Protein AF-A0AAE1ECG5-F1 (afdb_monomer)

Mean predicted aligned error: 12.92 Å

Sequence (218 aa):
MVIVIELKYSSYFNRCVSANERFLLSFSTHWLLSTLEDSEDPVVKTVEPTIKTGRKWKVVEAVDEVKDCLKIKEVIGQTQTDRSSIAKWSSKEEGKEKRDMVINEIRLNEDSRRVQKAVQQPQQGQWANWDNALQKSLTWNEIWQMAPLRISFLIRSLYGLLPSNPNLVRWGKKEDPTFPLCQGRKTTEHALNSCKIAFSQERYTWRHNGVLQEITAM

Organism: NCBI:txid231223

pLDDT: mean 75.12, std 16.17, range [28.47, 94.0]

Radius of gyration: 26.62 Å; Cα contacts (8 Å, |Δi|>4): 169; chains: 1; bounding box: 73×36×70 Å

Structure (mmCIF, N/CA/C/O backbone):
data_AF-A0AAE1ECG5-F1
#
_entry.id   AF-A0AAE1ECG5-F1
#
loop_
_atom_site.group_PDB
_atom_site.id
_atom_site.type_symbol
_atom_site.label_atom_id
_atom_site.label_alt_id
_atom_site.label_comp_id
_atom_site.label_asym_id
_atom_site.label_entity_id
_atom_site.label_seq_id
_atom_site.pdbx_PDB_ins_code
_atom_site.Cartn_x
_atom_site.Cartn_y
_atom_site.Cartn_z
_atom_site.occupancy
_atom_site.B_iso_or_equiv
_atom_site.auth_seq_id
_atom_site.auth_comp_id
_atom_site.auth_asym_id
_atom_site.auth_atom_id
_atom_site.pdbx_PDB_model_num
ATOM 1 N N . MET A 1 1 ? 16.334 -3.692 -7.200 1.00 36.62 1 MET A N 1
ATOM 2 C CA . MET A 1 1 ? 16.419 -2.567 -6.248 1.00 36.62 1 MET A CA 1
ATOM 3 C C . MET A 1 1 ? 15.222 -1.661 -6.500 1.00 36.62 1 MET A C 1
ATOM 5 O O . MET A 1 1 ? 15.222 -0.895 -7.456 1.00 36.62 1 MET A O 1
ATOM 9 N N . VAL A 1 2 ? 14.138 -1.854 -5.749 1.00 35.03 2 VAL A N 1
ATOM 10 C CA . VAL A 1 2 ? 12.937 -1.006 -5.831 1.00 35.03 2 VAL A CA 1
ATOM 11 C C . VAL A 1 2 ? 13.138 0.130 -4.847 1.00 35.03 2 VAL A C 1
ATOM 13 O O . VAL A 1 2 ? 13.472 -0.127 -3.697 1.00 35.03 2 VAL A O 1
ATOM 16 N N . ILE A 1 3 ? 13.005 1.371 -5.302 1.00 41.03 3 ILE A N 1
ATOM 17 C CA . ILE A 1 3 ? 13.094 2.547 -4.438 1.00 41.03 3 ILE A CA 1
ATOM 18 C C . ILE A 1 3 ? 11.676 2.881 -3.997 1.00 41.03 3 ILE A C 1
ATOM 20 O O . ILE A 1 3 ? 10.931 3.369 -4.837 1.00 41.03 3 ILE A O 1
ATOM 24 N N . VAL A 1 4 ? 11.314 2.636 -2.736 1.00 42.81 4 VAL A N 1
ATOM 25 C CA . VAL A 1 4 ? 10.044 3.064 -2.125 1.00 42.81 4 VAL A CA 1
ATOM 26 C C . VAL A 1 4 ? 10.103 4.558 -1.891 1.00 42.81 4 VAL A C 1
ATOM 28 O O . VAL A 1 4 ? 10.954 5.025 -1.140 1.00 42.81 4 VAL A O 1
ATOM 31 N N . ILE A 1 5 ? 9.198 5.318 -2.501 1.00 44.94 5 ILE A N 1
ATOM 32 C CA . ILE A 1 5 ? 9.025 6.717 -2.124 1.00 44.94 5 ILE A CA 1
ATOM 33 C C . ILE A 1 5 ? 8.132 6.738 -0.897 1.00 44.94 5 ILE A C 1
ATOM 35 O O . ILE A 1 5 ? 6.915 6.594 -1.006 1.00 44.94 5 ILE A O 1
ATOM 39 N N . GLU A 1 6 ? 8.745 6.926 0.264 1.00 38.16 6 GLU A N 1
ATOM 40 C CA . GLU A 1 6 ? 7.991 7.302 1.442 1.00 38.16 6 GLU A CA 1
ATOM 41 C C . GLU A 1 6 ? 7.832 8.820 1.413 1.00 38.16 6 GLU A C 1
ATOM 43 O O . GLU A 1 6 ? 8.786 9.601 1.472 1.00 38.16 6 GLU A O 1
ATOM 48 N N . LEU A 1 7 ? 6.595 9.254 1.253 1.00 37.84 7 LEU A N 1
ATOM 49 C CA . LEU A 1 7 ? 6.235 10.638 1.449 1.00 37.84 7 LEU A CA 1
ATOM 50 C C . LEU A 1 7 ? 6.351 10.908 2.956 1.00 37.84 7 LEU A C 1
ATOM 52 O O . LEU A 1 7 ? 5.409 10.642 3.697 1.00 37.84 7 LEU A O 1
ATOM 56 N N . LYS A 1 8 ? 7.507 11.410 3.422 1.00 33.38 8 LYS A N 1
ATOM 57 C CA . LYS A 1 8 ? 7.662 11.892 4.804 1.00 33.38 8 LYS A CA 1
ATOM 58 C C . LYS A 1 8 ? 6.789 13.127 4.970 1.00 33.38 8 LYS A C 1
ATOM 60 O O . LYS A 1 8 ? 7.219 14.255 4.735 1.00 33.38 8 LYS A O 1
ATOM 65 N N . TYR A 1 9 ? 5.542 12.896 5.347 1.00 38.53 9 TYR A N 1
ATOM 66 C CA . TYR A 1 9 ? 4.623 13.944 5.735 1.00 38.53 9 TYR A CA 1
ATOM 67 C C . TYR A 1 9 ? 4.490 13.931 7.239 1.00 38.53 9 TYR A C 1
ATOM 69 O O . TYR A 1 9 ? 4.303 12.888 7.863 1.00 38.53 9 TYR A O 1
ATOM 77 N N . SER A 1 10 ? 4.560 15.141 7.786 1.00 31.28 10 SER A N 1
ATOM 78 C CA . SER A 1 10 ? 4.025 15.502 9.089 1.00 31.28 10 SER A CA 1
ATOM 79 C C . SER A 1 10 ? 2.748 14.703 9.372 1.00 31.28 10 SER A C 1
ATOM 81 O O . SER A 1 10 ? 1.937 14.502 8.463 1.00 31.28 10 SER A O 1
ATOM 83 N N . SER A 1 11 ? 2.581 14.266 10.621 1.00 31.92 11 SER A N 1
ATOM 84 C CA . SER A 1 11 ? 1.507 13.433 11.202 1.00 31.92 11 SER A CA 1
ATOM 85 C C . SER A 1 11 ? 0.057 13.763 10.785 1.00 31.92 11 SER A C 1
ATOM 87 O O . SER A 1 11 ? -0.878 13.038 11.115 1.00 31.92 11 SER A O 1
ATOM 89 N N . TYR A 1 12 ? -0.140 14.823 10.010 1.00 32.06 12 TYR A N 1
ATOM 90 C CA . TYR A 1 12 ? -1.373 15.284 9.395 1.00 32.06 12 TYR A CA 1
ATOM 91 C C . TYR A 1 12 ? -1.761 14.590 8.075 1.00 32.06 12 TYR A C 1
ATOM 93 O O . TYR A 1 12 ? -2.940 14.621 7.743 1.00 32.06 12 TYR A O 1
ATOM 101 N N . PHE A 1 13 ? -0.868 13.944 7.308 1.00 32.81 13 PHE A N 1
ATOM 102 C CA . PHE A 1 13 ? -1.270 13.360 6.004 1.00 32.81 13 PHE A CA 1
ATOM 103 C C . PHE A 1 13 ? -1.754 11.900 6.064 1.00 32.81 13 PHE A C 1
ATOM 105 O O . PHE A 1 13 ? -2.615 11.525 5.267 1.00 32.81 13 PHE A O 1
ATOM 112 N N . ASN A 1 14 ? -1.367 11.124 7.089 1.00 31.55 14 ASN A N 1
ATOM 113 C CA . ASN A 1 14 ? -2.110 9.902 7.463 1.00 31.55 14 ASN A CA 1
ATOM 114 C C . ASN A 1 14 ? -3.584 10.216 7.799 1.00 31.55 14 ASN A C 1
ATOM 116 O O . ASN A 1 14 ? -4.452 9.351 7.710 1.00 31.55 14 ASN A O 1
ATOM 120 N N . ARG A 1 15 ? -3.884 11.488 8.101 1.00 34.47 15 ARG A N 1
ATOM 121 C CA . ARG A 1 15 ? -5.237 12.031 8.251 1.00 34.47 15 ARG A CA 1
ATOM 122 C C . ARG A 1 15 ? -5.938 12.343 6.920 1.00 34.47 15 ARG A C 1
ATOM 124 O O . ARG A 1 15 ? -7.161 12.370 6.908 1.00 34.47 15 ARG A O 1
ATOM 131 N N . CYS A 1 16 ? -5.210 12.565 5.821 1.00 28.47 16 CYS A N 1
ATOM 132 C CA . CYS A 1 16 ? -5.765 13.092 4.564 1.00 28.47 16 CYS A CA 1
ATOM 133 C C . CYS A 1 16 ? -5.846 12.080 3.409 1.00 28.47 16 CYS A C 1
ATOM 135 O O . CYS A 1 16 ? -6.781 12.178 2.621 1.00 28.47 16 CYS A O 1
ATOM 137 N N . VAL A 1 17 ? -4.972 11.066 3.311 1.00 32.41 17 VAL A N 1
ATOM 138 C CA . VAL A 1 17 ? -5.083 10.043 2.231 1.00 32.41 17 VAL A CA 1
ATOM 139 C C . VAL A 1 17 ? -6.318 9.144 2.401 1.00 32.41 17 VAL A C 1
ATOM 141 O O . VAL A 1 17 ? -6.765 8.506 1.452 1.00 32.41 17 VAL A O 1
ATOM 144 N N . SER A 1 18 ? -6.925 9.143 3.591 1.00 38.56 18 SER A N 1
ATOM 145 C CA . SER A 1 18 ? -8.184 8.448 3.887 1.00 38.56 18 SER A CA 1
ATOM 146 C C . SER A 1 18 ? -9.322 9.375 4.331 1.00 38.56 18 SER A C 1
ATOM 148 O O . SER A 1 18 ? -10.367 8.883 4.765 1.00 38.56 18 SER A O 1
ATOM 150 N N . ALA A 1 19 ? -9.185 10.697 4.161 1.00 35.66 19 ALA A N 1
ATOM 151 C CA . ALA A 1 19 ? -10.284 11.645 4.348 1.00 35.66 19 ALA A CA 1
ATOM 152 C C . ALA A 1 19 ? -11.276 11.563 3.173 1.00 35.66 19 ALA A C 1
ATOM 154 O O . ALA A 1 19 ? -11.565 12.537 2.488 1.00 35.66 19 ALA A O 1
ATOM 155 N N . ASN A 1 20 ? -11.838 10.377 2.942 1.00 41.75 20 ASN A N 1
ATOM 156 C CA . ASN A 1 20 ? -13.202 10.315 2.450 1.00 41.75 20 ASN A CA 1
ATOM 157 C C . ASN A 1 20 ? -14.058 11.029 3.504 1.00 41.75 20 ASN A C 1
ATOM 159 O O . ASN A 1 20 ? -13.951 10.690 4.683 1.00 41.75 20 ASN A O 1
ATOM 163 N N . GLU A 1 21 ? -14.950 11.942 3.113 1.00 39.56 21 GLU A N 1
ATOM 164 C CA . GLU A 1 21 ? -15.954 12.533 4.023 1.00 39.56 21 GLU A CA 1
ATOM 165 C C . GLU A 1 21 ? -16.656 11.457 4.872 1.00 39.56 21 GLU A C 1
ATOM 167 O O . GLU A 1 21 ? -16.967 11.664 6.040 1.00 39.56 21 GLU A O 1
ATOM 172 N N . ARG A 1 22 ? -16.797 10.243 4.322 1.00 48.16 22 ARG A N 1
ATOM 173 C CA . ARG A 1 22 ? -17.338 9.056 4.999 1.00 48.16 22 ARG A CA 1
ATOM 174 C C . ARG A 1 22 ? -16.563 8.614 6.246 1.00 48.16 22 ARG A C 1
ATOM 176 O O . ARG A 1 22 ? -17.197 8.082 7.147 1.00 48.16 22 ARG A O 1
ATOM 183 N N . PHE A 1 23 ? -15.241 8.797 6.307 1.00 49.50 23 PHE A N 1
ATOM 184 C CA . PHE A 1 23 ? -14.420 8.388 7.456 1.00 49.50 23 PHE A CA 1
ATOM 185 C C . PHE A 1 23 ? -14.446 9.424 8.583 1.00 49.50 23 PHE A C 1
ATOM 187 O O . PHE A 1 23 ? -14.519 9.063 9.754 1.00 49.50 23 PHE A O 1
ATOM 194 N N . LEU A 1 24 ? -14.452 10.716 8.242 1.00 51.28 24 LEU A N 1
ATOM 195 C CA . LEU A 1 24 ? -14.657 11.775 9.235 1.00 51.28 24 LEU A CA 1
ATOM 196 C C . LEU A 1 24 ? -16.065 11.688 9.835 1.00 51.28 24 LEU A C 1
ATOM 198 O O . LEU A 1 24 ? -16.218 11.806 11.049 1.00 51.28 24 LEU A O 1
ATOM 202 N N . LEU A 1 25 ? -17.068 11.381 9.005 1.00 54.66 25 LEU A N 1
ATOM 203 C CA . LEU A 1 25 ? -18.430 11.112 9.463 1.00 54.66 25 LEU A CA 1
ATOM 204 C C . LEU A 1 25 ? -18.505 9.839 10.317 1.00 54.66 25 LEU A C 1
ATOM 206 O O . LEU A 1 25 ? -19.090 9.896 11.391 1.00 54.66 25 LEU A O 1
ATOM 210 N N . SER A 1 26 ? -17.874 8.722 9.919 1.00 63.25 26 SER A N 1
ATOM 211 C CA . SER A 1 26 ? -17.898 7.491 10.730 1.00 63.25 26 SER A CA 1
ATOM 212 C C . SER A 1 26 ? -17.213 7.689 12.082 1.00 63.25 26 SER A C 1
ATOM 214 O O . SER A 1 26 ? -17.739 7.279 13.114 1.00 63.25 26 SER A O 1
ATOM 216 N N . PHE A 1 27 ? -16.067 8.371 12.096 1.00 67.62 27 PHE A N 1
ATOM 217 C CA . PHE A 1 27 ? -15.339 8.689 13.319 1.00 67.62 27 PHE A CA 1
ATOM 218 C C . PHE A 1 27 ? -16.150 9.602 14.242 1.00 67.62 27 PHE A C 1
ATOM 220 O O . PHE A 1 27 ? -16.279 9.318 15.431 1.00 67.62 27 PHE A O 1
ATOM 227 N N . SER A 1 28 ? -16.743 10.659 13.683 1.00 71.00 28 SER A N 1
ATOM 228 C CA . SER A 1 28 ? -17.621 11.562 14.423 1.00 71.00 28 SER A CA 1
ATOM 229 C C . SER A 1 28 ? -18.824 10.819 15.004 1.00 71.00 28 SER A C 1
ATOM 231 O O . SER A 1 28 ? -19.186 11.084 16.146 1.00 71.00 28 SER A O 1
ATOM 233 N N . THR A 1 29 ? -19.390 9.843 14.288 1.00 78.69 29 THR A N 1
ATOM 234 C CA . THR A 1 29 ? -20.514 9.048 14.799 1.00 78.69 29 THR A CA 1
ATOM 235 C C . THR A 1 29 ? -20.123 8.041 15.884 1.00 78.69 29 THR A C 1
ATOM 237 O O . THR A 1 29 ? -20.897 7.881 16.822 1.00 78.69 29 THR A O 1
ATOM 240 N N . HIS A 1 30 ? -18.940 7.408 15.824 1.00 81.00 30 HIS A N 1
ATOM 241 C CA . HIS A 1 30 ? -18.454 6.552 16.924 1.00 81.00 30 HIS A CA 1
ATOM 242 C C . HIS A 1 30 ? -18.176 7.372 18.178 1.00 81.00 30 HIS A C 1
ATOM 244 O O . HIS A 1 30 ? -18.586 6.995 19.271 1.00 81.00 30 HIS A O 1
ATOM 250 N N . TRP A 1 31 ? -17.512 8.520 18.004 1.00 82.56 31 TRP A N 1
ATOM 251 C CA . TRP A 1 31 ? -17.261 9.452 19.095 1.00 82.56 31 TRP A CA 1
ATOM 252 C C . TRP A 1 31 ? -18.573 9.932 19.716 1.00 82.56 31 TRP A C 1
ATOM 254 O O . TRP A 1 31 ? -18.710 9.933 20.936 1.00 82.56 31 TRP A O 1
ATOM 264 N N . LEU A 1 32 ? -19.551 10.306 18.887 1.00 82.88 32 LEU A N 1
ATOM 265 C CA . LEU A 1 32 ? -20.864 10.749 19.342 1.00 82.88 32 LEU A CA 1
ATOM 266 C C . LEU A 1 32 ? -21.595 9.645 20.115 1.00 82.88 32 LEU A C 1
ATOM 268 O O . LEU A 1 32 ? -22.052 9.921 21.217 1.00 82.88 32 LEU A O 1
ATOM 272 N N . LEU A 1 33 ? -21.646 8.410 19.597 1.00 84.12 33 LEU A N 1
ATOM 273 C CA . LEU A 1 33 ? -22.282 7.282 20.292 1.00 84.12 33 LEU A CA 1
ATOM 274 C C . LEU A 1 33 ? -21.649 7.035 21.651 1.00 84.12 33 LEU A C 1
ATOM 276 O O . LEU A 1 33 ? -22.334 7.047 22.666 1.00 84.12 33 LEU A O 1
ATOM 280 N N . SER A 1 34 ? -20.328 6.900 21.664 1.00 82.38 34 SER A N 1
ATOM 281 C CA . SER A 1 34 ? -19.582 6.637 22.885 1.00 82.38 34 SER A CA 1
ATOM 282 C C . SER A 1 34 ? -19.740 7.775 23.903 1.00 82.38 34 SER A C 1
ATOM 284 O O . SER A 1 34 ? -19.794 7.533 25.099 1.00 82.38 34 SER A O 1
ATOM 286 N N . THR A 1 35 ? -19.875 9.025 23.445 1.00 84.06 35 THR A N 1
ATOM 287 C CA . THR A 1 35 ? -20.144 10.179 24.321 1.00 84.06 35 THR A CA 1
ATOM 288 C C . THR A 1 35 ? -21.562 10.171 24.894 1.00 84.06 35 THR A C 1
ATOM 290 O O . THR A 1 35 ? -21.753 10.606 26.024 1.00 84.06 35 THR A O 1
ATOM 293 N N . LEU A 1 36 ? -22.550 9.722 24.119 1.00 83.81 36 LEU A N 1
ATOM 294 C CA . LEU A 1 36 ? -23.945 9.645 24.556 1.00 83.81 36 LEU A CA 1
ATOM 295 C C . LEU A 1 36 ? -24.149 8.517 25.575 1.00 83.81 36 LEU A C 1
ATOM 297 O O . LEU A 1 36 ? -24.855 8.725 26.555 1.00 83.81 36 LEU A O 1
ATOM 301 N N . GLU A 1 37 ? -23.491 7.371 25.381 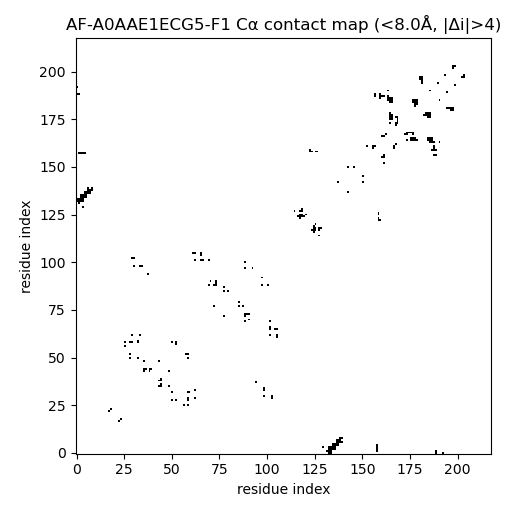1.00 78.56 37 GLU A N 1
ATOM 302 C CA . GLU A 1 37 ? -23.515 6.242 26.324 1.00 78.56 37 GLU A CA 1
ATOM 303 C C . GLU A 1 37 ? -22.908 6.599 27.689 1.00 78.56 37 GLU A C 1
ATOM 305 O O . GLU A 1 37 ? -23.446 6.215 28.726 1.00 78.56 37 GLU A O 1
ATOM 310 N N . ASP A 1 38 ? -21.821 7.374 27.694 1.00 77.75 38 ASP A N 1
ATOM 311 C CA . ASP A 1 38 ? -21.125 7.791 28.917 1.00 77.75 38 ASP A CA 1
ATOM 312 C C . ASP A 1 38 ? -21.675 9.103 29.516 1.00 77.75 38 ASP A C 1
ATOM 314 O O . ASP A 1 38 ? -21.093 9.650 30.454 1.00 77.75 38 ASP A O 1
ATOM 318 N N . SER A 1 39 ? -22.768 9.656 28.977 1.00 81.44 39 SER A N 1
ATOM 319 C CA . SER A 1 39 ? -23.346 10.906 29.481 1.00 81.44 39 SER A CA 1
ATOM 320 C C . SER A 1 39 ? -23.914 10.722 30.889 1.00 81.44 39 SER A C 1
ATOM 322 O O . SER A 1 39 ? -24.643 9.770 31.152 1.00 81.44 39 SER A O 1
ATOM 324 N N . GLU A 1 40 ? -23.627 11.649 31.804 1.00 81.50 40 GLU A N 1
ATOM 325 C CA . GLU A 1 40 ? -24.204 11.651 33.157 1.00 81.50 40 GLU A CA 1
ATOM 326 C C . GLU A 1 40 ? -25.655 12.161 33.190 1.00 81.50 40 GLU A C 1
ATOM 328 O O . GLU A 1 40 ? -26.358 11.940 34.177 1.00 81.50 40 GLU A O 1
ATOM 333 N N . ASP A 1 41 ? -26.124 12.805 32.115 1.00 83.06 41 ASP A N 1
ATOM 334 C CA . ASP A 1 41 ? -27.444 13.431 32.053 1.00 83.06 41 ASP A CA 1
ATOM 335 C C . ASP A 1 41 ? -28.570 12.370 32.030 1.00 83.06 41 ASP A C 1
ATOM 337 O O . ASP A 1 41 ? -28.643 11.556 31.098 1.00 83.06 41 ASP A O 1
ATOM 341 N N . PRO A 1 42 ? -29.484 12.368 33.021 1.00 80.88 42 PRO A N 1
ATOM 342 C CA . PRO A 1 42 ? -30.574 11.399 33.091 1.00 80.88 42 PRO A CA 1
ATOM 343 C C . PRO A 1 42 ? -31.545 11.495 31.905 1.00 80.88 42 PRO A C 1
ATOM 345 O O . PRO A 1 42 ? -32.135 10.482 31.520 1.00 80.88 42 PRO A O 1
ATOM 348 N N . VAL A 1 43 ? -31.700 12.670 31.286 1.00 82.88 43 VAL A N 1
ATOM 349 C CA . VAL A 1 43 ? -32.566 12.849 30.109 1.00 82.88 43 VAL A CA 1
ATOM 350 C C . VAL A 1 43 ? -31.972 12.125 28.906 1.00 82.88 43 VAL A C 1
ATOM 352 O O . VAL A 1 43 ? -32.683 11.411 28.202 1.00 82.88 43 VAL A O 1
ATOM 355 N N . VAL A 1 44 ? -30.659 12.242 28.701 1.00 80.31 44 VAL A N 1
ATOM 356 C CA . VAL A 1 44 ? -29.951 11.583 27.593 1.00 80.31 44 VAL A CA 1
ATOM 357 C C . VAL A 1 44 ? -30.005 10.062 27.739 1.00 80.31 44 VAL A C 1
ATOM 359 O O . VAL A 1 44 ? -30.290 9.374 26.759 1.00 80.31 44 VAL A O 1
ATOM 362 N N . LYS A 1 45 ? -29.834 9.546 28.964 1.00 77.00 45 LYS A N 1
ATOM 363 C CA . LYS A 1 45 ? -29.983 8.110 29.260 1.00 77.00 45 LYS A CA 1
ATOM 364 C C . LYS A 1 45 ? -31.398 7.593 29.013 1.00 77.00 45 LYS A C 1
ATOM 366 O O . LYS A 1 45 ? -31.560 6.458 28.596 1.00 77.00 45 LYS A O 1
ATOM 371 N N . THR A 1 46 ? -32.416 8.416 29.261 1.00 78.12 46 THR A N 1
ATOM 372 C CA . THR A 1 46 ? -33.822 8.016 29.086 1.00 78.12 46 THR A CA 1
ATOM 373 C C . THR A 1 46 ? -34.242 8.002 27.616 1.00 78.12 46 THR A C 1
ATOM 375 O O . THR A 1 46 ? -35.076 7.196 27.215 1.00 78.12 46 THR A O 1
ATOM 378 N N . VAL A 1 47 ? -33.700 8.916 26.809 1.00 79.69 47 VAL A N 1
ATOM 379 C CA . VAL A 1 47 ? -34.117 9.111 25.412 1.00 79.69 47 VAL A CA 1
ATOM 380 C C . VAL A 1 47 ? -33.432 8.135 24.447 1.00 79.69 47 VAL A C 1
ATOM 382 O O . VAL A 1 47 ? -33.964 7.928 23.359 1.00 79.69 47 VAL A O 1
ATOM 385 N N . GLU A 1 48 ? -32.279 7.561 24.818 1.00 74.00 48 GLU A N 1
ATOM 386 C CA . GLU A 1 48 ? -31.455 6.671 23.974 1.00 74.00 48 GLU A CA 1
ATOM 387 C C . GLU A 1 48 ? -31.420 7.116 22.496 1.00 74.00 48 GLU A C 1
ATOM 389 O O . GLU A 1 48 ? -31.944 6.449 21.595 1.00 74.00 48 GLU A O 1
ATOM 394 N N . PRO A 1 49 ? -30.852 8.303 22.214 1.00 70.56 49 PRO A N 1
ATOM 395 C CA . PRO A 1 49 ? -30.957 8.919 20.900 1.00 70.56 49 PRO A CA 1
ATOM 396 C C . PRO A 1 49 ? -30.359 8.031 19.803 1.00 70.56 49 PRO A C 1
ATOM 398 O O . PRO A 1 49 ? -29.160 7.751 19.765 1.00 70.56 49 PRO A O 1
ATOM 401 N N . THR A 1 50 ? -31.201 7.634 18.847 1.00 71.44 50 THR A N 1
ATOM 402 C CA . THR A 1 50 ? -30.767 6.827 17.706 1.00 71.44 50 THR A CA 1
ATOM 403 C C . THR A 1 50 ? -29.920 7.663 16.750 1.00 71.44 50 THR A C 1
ATOM 405 O O . THR A 1 50 ? -30.389 8.632 16.143 1.00 71.44 50 THR A O 1
ATOM 408 N N . ILE A 1 51 ? -28.665 7.264 16.560 1.00 77.81 51 ILE A N 1
ATOM 409 C CA . ILE A 1 51 ? -27.768 7.931 15.617 1.00 77.81 51 ILE A CA 1
ATOM 410 C C . ILE A 1 51 ? -28.143 7.520 14.198 1.00 77.81 51 ILE A C 1
ATOM 412 O O . ILE A 1 51 ? -28.162 6.340 13.849 1.00 77.81 51 ILE A O 1
ATOM 416 N N . LYS A 1 52 ? -28.411 8.512 13.346 1.00 74.38 52 LYS A N 1
ATOM 417 C CA . LYS A 1 52 ? -28.645 8.279 11.920 1.00 74.38 52 LYS A CA 1
ATOM 418 C C . LYS A 1 52 ? -27.322 7.955 11.240 1.00 74.38 52 LYS A C 1
ATOM 420 O O . LYS A 1 52 ? -26.507 8.841 10.992 1.00 74.38 52 LYS A O 1
ATOM 425 N N . THR A 1 53 ? -27.119 6.685 10.918 1.00 74.25 53 THR A N 1
ATOM 426 C CA . THR A 1 53 ? -25.944 6.219 10.182 1.00 74.25 53 THR A CA 1
ATOM 427 C C . THR A 1 53 ? -26.322 5.870 8.742 1.00 74.25 53 THR A C 1
ATOM 429 O O . THR A 1 53 ? -27.487 5.660 8.402 1.00 74.25 53 THR A O 1
ATOM 432 N N . GLY A 1 54 ? -25.337 5.869 7.843 1.00 73.00 54 GLY A N 1
ATOM 433 C CA . GLY A 1 54 ? -25.571 5.516 6.443 1.00 73.00 54 GLY A CA 1
ATOM 434 C C . GLY A 1 54 ? -25.915 4.032 6.257 1.00 73.00 54 GLY A C 1
ATOM 435 O O . GLY A 1 54 ? -25.606 3.194 7.094 1.00 73.00 54 GLY A O 1
ATOM 436 N N . ARG A 1 55 ? -26.458 3.669 5.088 1.00 72.94 55 ARG A N 1
ATOM 437 C CA . ARG A 1 55 ? -26.938 2.300 4.781 1.00 72.94 55 ARG A CA 1
ATOM 438 C C . ARG A 1 55 ? -25.886 1.183 4.940 1.00 72.94 55 ARG A C 1
ATOM 440 O O . ARG A 1 55 ? -26.247 0.025 5.088 1.00 72.94 55 ARG A O 1
ATOM 447 N N . LYS A 1 56 ? -24.593 1.509 4.842 1.00 69.25 56 LYS A N 1
ATOM 448 C CA . LYS A 1 56 ? -23.483 0.537 4.874 1.00 69.25 56 LYS A CA 1
ATOM 449 C C . LYS A 1 56 ? -22.740 0.480 6.206 1.00 69.25 56 LYS A C 1
ATOM 451 O O . LYS A 1 56 ? -21.883 -0.380 6.353 1.00 69.25 56 LYS A O 1
ATOM 456 N N . TRP A 1 57 ? -22.994 1.420 7.113 1.00 76.62 57 TRP A N 1
ATOM 457 C CA . TRP A 1 57 ? -22.225 1.545 8.345 1.00 76.62 57 TRP A CA 1
ATOM 458 C C . TRP A 1 57 ? -23.173 1.593 9.529 1.00 76.62 57 TRP A C 1
ATOM 460 O O . TRP A 1 57 ? -23.998 2.502 9.628 1.00 76.62 57 TRP A O 1
ATOM 470 N N . LYS A 1 58 ? -23.051 0.615 10.418 1.00 83.31 58 LYS A N 1
ATOM 471 C CA . LYS A 1 58 ? -23.843 0.523 11.636 1.00 83.31 58 LYS A CA 1
ATOM 472 C C . LYS A 1 58 ? -22.914 0.745 12.820 1.00 83.31 58 LYS A C 1
ATOM 474 O O . LYS A 1 58 ? -22.066 -0.082 13.122 1.00 83.31 58 LYS A O 1
ATOM 479 N N . VAL A 1 59 ? -23.048 1.920 13.428 1.00 82.56 59 VAL A N 1
ATOM 480 C CA . VAL A 1 59 ? -22.128 2.419 14.464 1.00 82.56 59 VAL A CA 1
ATOM 481 C C . VAL A 1 59 ? -22.277 1.627 15.758 1.00 82.56 59 VAL A C 1
ATOM 483 O O . VAL A 1 59 ? -21.267 1.325 16.375 1.00 82.56 59 VAL A O 1
ATOM 486 N N . VAL A 1 60 ? -23.510 1.271 16.131 1.00 84.00 60 VAL A N 1
ATOM 487 C CA . VAL A 1 60 ? -23.799 0.512 17.358 1.00 84.00 60 VAL A CA 1
ATOM 488 C C . VAL A 1 60 ? -23.132 -0.863 17.308 1.00 84.00 60 VAL A C 1
ATOM 490 O O . VAL A 1 60 ? -22.296 -1.157 18.150 1.00 84.00 60 VAL A O 1
ATOM 493 N N . GLU A 1 61 ? -23.389 -1.636 16.245 1.00 85.25 61 GLU A N 1
ATOM 494 C CA . GLU A 1 61 ? -22.779 -2.961 16.043 1.00 85.25 61 GLU A CA 1
ATOM 495 C C . GLU A 1 61 ? -21.241 -2.894 16.072 1.00 85.25 61 GLU A C 1
ATOM 497 O O . GLU A 1 61 ? -20.603 -3.670 16.773 1.00 85.25 61 GLU A O 1
ATOM 502 N N . ALA A 1 62 ? -20.637 -1.915 15.388 1.00 83.56 62 ALA A N 1
ATOM 503 C CA . ALA A 1 62 ? -19.181 -1.765 15.357 1.00 83.56 62 ALA A CA 1
ATOM 504 C C . ALA A 1 62 ? -18.572 -1.402 16.726 1.00 83.56 62 ALA A C 1
ATOM 506 O O . ALA A 1 62 ? -17.465 -1.836 17.045 1.00 83.56 62 ALA A O 1
ATOM 507 N N . VAL A 1 63 ? -19.263 -0.585 17.527 1.00 85.12 63 VAL A N 1
ATOM 508 C CA . VAL A 1 63 ? -18.807 -0.218 18.876 1.00 85.12 63 VAL A CA 1
ATOM 509 C C . VAL A 1 63 ? -18.936 -1.407 19.827 1.00 85.12 63 VAL A C 1
ATOM 511 O O . VAL A 1 63 ? -18.012 -1.654 20.601 1.00 85.12 63 VAL A O 1
ATOM 514 N N . ASP A 1 64 ? -20.028 -2.164 19.744 1.00 87.12 64 ASP A N 1
ATOM 515 C CA . ASP A 1 64 ? -20.251 -3.338 20.590 1.00 87.12 64 ASP A CA 1
ATOM 516 C C . ASP A 1 64 ? -19.273 -4.472 20.269 1.00 87.12 64 ASP A C 1
ATOM 518 O O . ASP A 1 64 ? -18.641 -5.002 21.184 1.00 87.12 64 ASP A O 1
ATOM 522 N N . GLU A 1 65 ? -19.035 -4.759 18.985 1.00 88.44 65 GLU A N 1
ATOM 523 C CA . GLU A 1 65 ? -18.002 -5.710 18.552 1.00 88.44 65 GLU A CA 1
ATOM 524 C C . GLU A 1 65 ? -16.626 -5.351 19.130 1.00 88.44 65 GLU A C 1
ATOM 526 O O . GLU A 1 65 ? -15.889 -6.220 19.606 1.00 88.44 65 GLU A O 1
ATOM 531 N N . VAL A 1 66 ? -16.271 -4.062 19.132 1.00 86.38 66 VAL A N 1
ATOM 532 C CA . VAL A 1 66 ? -14.989 -3.604 19.675 1.00 86.38 66 VAL A CA 1
ATOM 533 C C . VAL A 1 66 ? -14.951 -3.676 21.198 1.00 86.38 66 VAL A C 1
ATOM 535 O O . VAL A 1 66 ? -13.937 -4.111 21.746 1.00 86.38 66 VAL A O 1
ATOM 538 N N . LYS A 1 67 ? -16.032 -3.311 21.898 1.00 86.62 67 LYS A N 1
ATOM 539 C CA . LYS A 1 67 ? -16.133 -3.495 23.355 1.00 86.62 67 LYS A CA 1
ATOM 540 C C . LYS A 1 67 ? -15.940 -4.966 23.728 1.00 86.62 67 LYS A C 1
ATOM 542 O O . LYS A 1 67 ? -15.221 -5.256 24.682 1.00 86.62 67 LYS A O 1
ATOM 547 N N . ASP A 1 68 ? -16.530 -5.889 22.976 1.00 87.81 68 ASP A N 1
ATOM 548 C CA . ASP A 1 68 ? -16.378 -7.324 23.216 1.00 87.81 68 ASP A CA 1
ATOM 549 C C . ASP A 1 68 ? -14.963 -7.818 22.897 1.00 87.81 68 ASP A C 1
ATOM 551 O O . ASP A 1 68 ? -14.377 -8.547 23.699 1.00 87.81 68 ASP A O 1
ATOM 555 N N . CYS A 1 69 ? -14.348 -7.343 21.810 1.00 84.19 69 CYS A N 1
ATOM 556 C CA . CYS A 1 69 ? -12.934 -7.604 21.523 1.00 84.19 69 CYS A CA 1
ATOM 557 C C . CYS A 1 69 ? -12.017 -7.107 22.649 1.00 84.19 69 CYS A C 1
ATOM 559 O O . CYS A 1 69 ? -11.063 -7.794 23.011 1.00 84.19 69 CYS A O 1
ATOM 561 N N . LEU A 1 70 ? -12.297 -5.936 23.225 1.00 83.44 70 LEU A N 1
ATOM 562 C CA . LEU A 1 70 ? -11.524 -5.374 24.332 1.00 83.44 70 LEU A CA 1
ATOM 563 C C . LEU A 1 70 ? -11.669 -6.204 25.612 1.00 83.44 70 LEU A C 1
ATOM 565 O O . LEU A 1 70 ? -10.656 -6.530 26.229 1.00 83.44 70 LEU A O 1
ATOM 569 N N . LYS A 1 71 ? -12.885 -6.653 25.951 1.00 84.31 71 LYS A N 1
ATOM 570 C CA . LYS A 1 71 ? -13.103 -7.610 27.054 1.00 84.31 71 LYS A CA 1
ATOM 571 C C . LYS A 1 71 ? -12.330 -8.910 26.827 1.00 84.31 71 LYS A C 1
ATOM 573 O O . LYS A 1 71 ? -11.698 -9.423 27.744 1.00 84.31 71 LYS A O 1
ATOM 578 N N . ILE A 1 72 ? -12.342 -9.439 25.602 1.00 84.44 72 ILE A N 1
ATOM 579 C CA . ILE A 1 72 ? -11.586 -10.649 25.253 1.00 84.44 72 ILE A CA 1
ATOM 580 C C . ILE A 1 72 ? -10.080 -10.409 25.437 1.00 84.44 72 ILE A C 1
ATOM 582 O O . ILE A 1 72 ? -9.400 -11.241 26.035 1.00 84.44 72 ILE A O 1
ATOM 586 N N . LYS A 1 73 ? -9.554 -9.261 24.994 1.00 79.94 73 LYS A N 1
ATOM 587 C CA . LYS A 1 73 ? -8.145 -8.883 25.209 1.00 79.94 73 LYS A CA 1
ATOM 588 C C . LYS A 1 73 ? -7.790 -8.745 26.691 1.00 79.94 73 LYS A C 1
ATOM 590 O O . LYS A 1 73 ? -6.667 -9.068 27.068 1.00 79.94 73 LYS A O 1
ATOM 595 N N . GLU A 1 74 ? -8.726 -8.291 27.519 1.00 80.50 74 GLU A N 1
ATOM 596 C CA . GLU A 1 74 ? -8.563 -8.232 28.973 1.00 80.50 74 GLU A CA 1
ATOM 597 C C . GLU A 1 74 ? -8.394 -9.624 29.582 1.00 80.50 74 GLU A C 1
ATOM 599 O O . GLU A 1 74 ? -7.469 -9.854 30.357 1.00 80.50 74 GLU A O 1
ATOM 604 N N . VAL A 1 75 ? -9.259 -10.561 29.182 1.00 82.62 75 VAL A N 1
ATOM 605 C CA . VAL A 1 75 ? -9.266 -11.947 29.673 1.00 82.62 75 VAL A CA 1
ATOM 606 C C . VAL A 1 75 ? -8.020 -12.706 29.224 1.00 82.62 75 VAL A C 1
ATOM 608 O O . VAL A 1 75 ? -7.421 -13.431 30.015 1.00 82.62 75 VAL A O 1
ATOM 611 N N . ILE A 1 76 ? -7.625 -12.544 27.959 1.00 77.50 76 ILE A N 1
ATOM 612 C CA . ILE A 1 76 ? -6.440 -13.201 27.390 1.00 77.50 76 ILE A CA 1
ATOM 613 C C . ILE A 1 76 ? -5.150 -12.649 28.021 1.00 77.50 76 ILE A C 1
ATOM 615 O O . ILE A 1 76 ? -4.148 -13.361 28.100 1.00 77.50 76 ILE A O 1
ATOM 619 N N . GLY A 1 77 ? -5.177 -11.402 28.501 1.00 65.38 77 GLY A N 1
ATOM 620 C CA . GLY 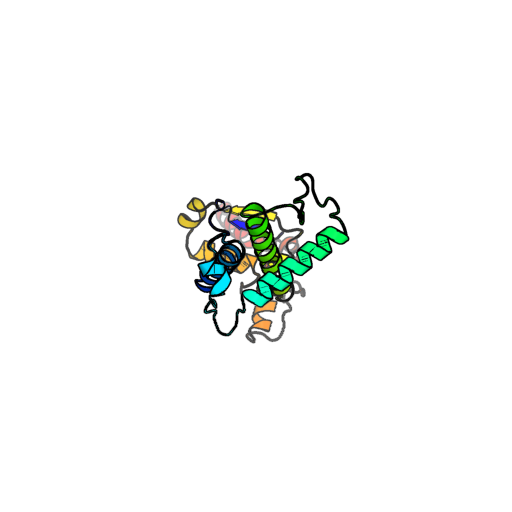A 1 77 ? -3.991 -10.670 28.918 1.00 65.38 77 GLY A CA 1
ATOM 621 C C . GLY A 1 77 ? -3.171 -10.207 27.709 1.00 65.38 77 GLY A C 1
ATOM 622 O O . GLY A 1 77 ? -3.047 -10.893 26.694 1.00 65.38 77 GLY A O 1
ATOM 623 N N . GLN A 1 78 ? -2.597 -9.007 27.785 1.00 61.00 78 GLN A N 1
ATOM 624 C CA . GLN A 1 78 ? -1.769 -8.488 26.696 1.00 61.00 78 GLN A CA 1
ATOM 625 C C . GLN A 1 78 ? -0.340 -9.030 26.794 1.00 61.00 78 GLN A C 1
ATOM 627 O O . GLN A 1 78 ? 0.339 -8.860 27.804 1.00 61.00 78 GLN A O 1
ATOM 632 N N . THR A 1 79 ? 0.134 -9.642 25.708 1.00 53.16 79 THR A N 1
ATOM 633 C CA . THR A 1 79 ? 1.559 -9.943 25.525 1.00 53.16 79 THR A CA 1
ATOM 634 C C . THR A 1 79 ? 2.263 -8.669 25.060 1.00 53.16 79 THR A C 1
ATOM 636 O O . THR A 1 79 ? 1.751 -7.968 24.190 1.00 53.16 79 THR A O 1
ATOM 639 N N . GLN A 1 80 ? 3.417 -8.340 25.641 1.00 52.41 80 GLN A N 1
ATOM 640 C CA . GLN A 1 80 ? 4.196 -7.168 25.245 1.00 52.41 80 GLN A CA 1
ATOM 641 C C . GLN A 1 80 ? 4.665 -7.318 23.790 1.00 52.41 80 GLN A C 1
ATOM 643 O O . GLN A 1 80 ? 5.483 -8.183 23.489 1.00 52.41 80 GLN A O 1
ATOM 648 N N . THR A 1 81 ? 4.146 -6.484 22.890 1.00 55.81 81 THR A N 1
ATOM 649 C CA . THR A 1 81 ? 4.500 -6.526 21.463 1.00 55.81 81 THR A CA 1
ATOM 650 C C . THR A 1 81 ? 5.655 -5.593 21.101 1.00 55.81 81 THR A C 1
ATOM 652 O O . THR A 1 81 ? 6.241 -5.773 20.041 1.00 55.81 81 THR A O 1
ATOM 655 N N . ASP A 1 82 ? 5.999 -4.613 21.951 1.00 43.12 82 ASP A N 1
ATOM 656 C CA . ASP A 1 82 ? 7.092 -3.668 21.679 1.00 43.12 82 ASP A CA 1
ATOM 657 C C . ASP A 1 82 ? 7.669 -2.996 22.953 1.00 43.12 82 ASP A C 1
ATOM 659 O O . ASP A 1 82 ? 7.199 -3.230 24.073 1.00 43.12 82 ASP A O 1
ATOM 663 N N . ARG A 1 83 ? 8.705 -2.152 22.803 1.00 53.66 83 ARG A N 1
ATOM 664 C CA . ARG A 1 83 ? 9.307 -1.354 23.906 1.00 53.66 83 ARG A CA 1
ATOM 665 C C . ARG A 1 83 ? 8.420 -0.213 24.427 1.00 53.66 83 ARG A C 1
ATOM 667 O O . ARG A 1 83 ? 8.745 0.384 25.453 1.00 53.66 83 ARG A O 1
ATOM 674 N N . SER A 1 84 ? 7.333 0.110 23.739 1.00 44.97 84 SER A N 1
ATOM 675 C CA . SER A 1 84 ? 6.308 1.045 24.200 1.00 44.97 84 SER A CA 1
ATOM 676 C C . SER A 1 84 ? 5.403 0.375 25.233 1.00 44.97 84 SER A C 1
ATOM 678 O O . SER A 1 84 ? 5.072 -0.805 25.134 1.00 44.97 84 SER A O 1
ATOM 680 N N . SER A 1 85 ? 5.025 1.144 26.250 1.00 46.19 85 SER A N 1
ATOM 681 C CA . SER A 1 85 ? 4.167 0.706 27.347 1.00 46.19 85 SER A CA 1
ATOM 682 C C . SER A 1 85 ? 2.902 0.010 26.842 1.00 46.19 85 SER A C 1
ATOM 684 O O . SER A 1 85 ? 2.235 0.508 25.937 1.00 46.19 85 SER A O 1
ATOM 686 N N . ILE A 1 86 ? 2.580 -1.116 27.483 1.00 48.47 86 ILE A N 1
ATOM 687 C CA . ILE A 1 86 ? 1.311 -1.847 27.395 1.00 48.47 86 ILE A CA 1
ATOM 688 C C . ILE A 1 86 ? 0.159 -0.832 27.362 1.00 48.47 86 ILE A C 1
ATOM 690 O O . ILE A 1 86 ? -0.082 -0.139 28.351 1.00 48.47 86 ILE A O 1
ATOM 694 N N . ALA A 1 87 ? -0.534 -0.720 26.225 1.00 51.91 87 ALA A N 1
ATOM 695 C CA . ALA A 1 87 ? -1.792 0.014 26.141 1.00 51.91 87 ALA A CA 1
ATOM 696 C C . ALA A 1 87 ? -2.860 -0.837 26.830 1.00 51.91 87 ALA A C 1
ATOM 698 O O . ALA A 1 87 ? -3.578 -1.610 26.195 1.00 51.91 87 ALA A O 1
ATOM 699 N N . LYS A 1 88 ? -2.870 -0.754 28.159 1.00 61.62 88 LYS A N 1
ATOM 700 C CA . LYS A 1 88 ? -3.713 -1.557 29.028 1.00 61.62 88 LYS A CA 1
ATOM 701 C C . LYS A 1 88 ? -5.153 -1.106 28.840 1.00 61.62 88 LYS A C 1
ATOM 703 O O . LYS A 1 88 ? -5.500 -0.013 29.249 1.00 61.62 88 LYS A O 1
ATOM 708 N N . TRP A 1 89 ? -5.961 -1.954 28.216 1.00 59.44 89 TRP A N 1
ATOM 709 C CA . TRP A 1 89 ? -7.397 -1.882 28.417 1.00 59.44 89 TRP A CA 1
ATOM 710 C C . TRP A 1 89 ? -7.698 -2.421 29.816 1.00 59.44 89 TRP A C 1
ATOM 712 O O . TRP A 1 89 ? -7.282 -3.535 30.152 1.00 59.44 89 TRP A O 1
ATOM 722 N N . SER A 1 90 ? -8.395 -1.632 30.624 1.00 62.25 90 SER A N 1
ATOM 723 C CA . SER A 1 90 ? -8.916 -2.026 31.926 1.00 62.25 90 SER A CA 1
ATOM 724 C C . SER A 1 90 ? -10.414 -1.775 31.951 1.00 62.25 90 SER A C 1
ATOM 726 O O . SER A 1 90 ? -10.872 -0.655 31.715 1.00 62.25 90 SER A O 1
ATOM 728 N N . SER A 1 91 ? -11.196 -2.769 32.372 1.00 64.31 91 SER A N 1
ATOM 729 C CA . SER A 1 91 ? -12.622 -2.568 32.647 1.00 64.31 91 SER A CA 1
ATOM 730 C C . SER A 1 91 ? -12.888 -1.508 33.727 1.00 64.31 91 SER A C 1
ATOM 732 O O . SER A 1 91 ? -14.035 -1.110 33.917 1.00 64.31 91 SER A O 1
ATOM 734 N N . LYS A 1 92 ? -11.847 -1.105 34.472 1.00 66.31 92 LYS A N 1
ATOM 735 C CA . LYS A 1 92 ? -11.894 -0.104 35.546 1.00 66.31 92 LYS A CA 1
ATOM 736 C C . LYS A 1 92 ? -11.701 1.331 35.060 1.00 66.31 92 LYS A C 1
ATOM 738 O O . LYS A 1 92 ? -11.903 2.246 35.849 1.00 66.31 92 LYS A O 1
ATOM 743 N N . GLU A 1 93 ? -11.245 1.536 33.826 1.00 68.88 93 GLU A N 1
ATOM 744 C CA . GLU A 1 93 ? -11.122 2.881 33.264 1.00 68.88 93 GLU A CA 1
ATOM 745 C C . GLU A 1 93 ? -12.518 3.411 32.911 1.00 68.88 93 GLU A C 1
ATOM 747 O O . GLU A 1 93 ? -13.311 2.737 32.249 1.00 68.88 93 GLU A O 1
ATOM 752 N N . GLU A 1 94 ? -12.827 4.624 33.368 1.00 69.81 94 GLU A N 1
ATOM 753 C CA . GLU A 1 94 ? -14.139 5.253 33.207 1.00 69.81 94 GLU A CA 1
ATOM 754 C C . GLU A 1 94 ? -14.053 6.562 32.417 1.00 69.81 94 GLU A C 1
ATOM 756 O O . GLU A 1 94 ? -13.017 7.227 32.329 1.00 69.81 94 GLU A O 1
ATOM 761 N N . GLY A 1 95 ? -15.177 6.933 31.804 1.00 80.06 95 GLY A N 1
ATOM 762 C CA . GLY A 1 95 ? -15.317 8.190 31.085 1.00 80.06 95 GLY A CA 1
ATOM 763 C C . GLY A 1 95 ? -14.401 8.288 29.863 1.00 80.06 95 GLY A C 1
ATOM 764 O O . GLY A 1 95 ? -14.388 7.427 28.988 1.00 80.06 95 GLY A O 1
ATOM 765 N N . LYS A 1 96 ? -13.662 9.396 29.749 1.00 80.19 96 LYS A N 1
ATOM 766 C CA . LYS A 1 96 ? -12.932 9.758 28.521 1.00 80.19 96 LYS A CA 1
ATOM 767 C C . LYS A 1 96 ? -11.875 8.726 28.106 1.00 80.19 96 LYS A C 1
ATOM 769 O O . LYS A 1 96 ? -11.758 8.457 26.916 1.00 80.19 96 LYS A O 1
ATOM 774 N N . GLU A 1 97 ? -11.143 8.147 29.054 1.00 79.81 97 GLU A N 1
ATOM 775 C CA . GLU A 1 97 ? -10.058 7.202 28.749 1.00 79.81 97 GLU A CA 1
ATOM 776 C C . GLU A 1 97 ? -10.593 5.917 28.108 1.00 79.81 97 GLU A C 1
ATOM 778 O O . GLU A 1 97 ? -10.076 5.467 27.084 1.00 79.81 97 GLU A O 1
ATOM 783 N N . LYS A 1 98 ? -11.712 5.398 28.626 1.00 81.19 98 LYS A N 1
ATOM 784 C CA . LYS A 1 98 ? -12.422 4.253 28.046 1.00 81.19 98 LYS A CA 1
ATOM 785 C C . LYS A 1 98 ? -12.858 4.520 26.607 1.00 81.19 98 LYS A C 1
ATOM 787 O O . LYS A 1 98 ? -12.648 3.681 25.729 1.00 81.19 98 LYS A O 1
ATOM 792 N N . ARG A 1 99 ? -13.419 5.705 26.347 1.00 82.25 99 ARG A N 1
ATOM 793 C CA . ARG A 1 99 ? -13.825 6.125 24.996 1.00 82.25 99 ARG A CA 1
ATOM 794 C C . ARG A 1 99 ? -12.639 6.214 24.055 1.00 82.25 99 ARG A C 1
ATOM 796 O O . ARG A 1 99 ? -12.699 5.674 22.954 1.00 82.25 99 ARG A O 1
ATOM 803 N N . ASP A 1 100 ? -11.562 6.863 24.490 1.00 82.50 100 ASP A N 1
ATOM 804 C CA . ASP A 1 100 ? -10.350 7.019 23.690 1.00 82.50 100 ASP A CA 1
ATOM 805 C C . ASP A 1 100 ? -9.772 5.647 23.303 1.00 82.50 100 ASP A C 1
ATOM 807 O O . ASP A 1 100 ? -9.391 5.458 22.146 1.00 82.50 100 ASP A O 1
ATOM 811 N N . MET A 1 101 ? -9.797 4.661 24.206 1.00 81.56 101 MET A N 1
ATOM 812 C CA . MET A 1 101 ? -9.390 3.285 23.899 1.00 81.56 101 MET A CA 1
ATOM 813 C C . MET A 1 101 ? -10.314 2.583 22.905 1.00 81.56 101 MET A C 1
ATOM 815 O O . MET A 1 101 ? -9.818 2.039 21.920 1.00 81.56 101 MET A O 1
ATOM 819 N N . VAL A 1 102 ? -11.635 2.613 23.118 1.00 83.56 102 VAL A N 1
ATOM 820 C CA . VAL A 1 102 ? -12.619 2.018 22.189 1.00 83.56 102 VAL A CA 1
ATOM 821 C C . VAL A 1 102 ? -12.437 2.601 20.790 1.00 83.56 102 VAL A C 1
ATOM 823 O O . VAL A 1 102 ? -12.380 1.889 19.790 1.00 83.56 102 VAL A O 1
ATOM 826 N N . ILE A 1 103 ? -12.267 3.913 20.715 1.00 82.19 103 ILE A N 1
ATOM 827 C CA . ILE A 1 103 ? -12.112 4.641 19.464 1.00 82.19 103 ILE A CA 1
ATOM 828 C C . ILE A 1 103 ? -10.763 4.344 18.805 1.00 82.19 103 ILE A C 1
ATOM 830 O O . ILE A 1 103 ? -10.690 4.230 17.577 1.00 82.19 103 ILE A O 1
ATOM 834 N N . ASN A 1 104 ? -9.695 4.208 19.590 1.00 81.88 104 ASN A N 1
ATOM 835 C CA . ASN A 1 104 ? -8.391 3.807 19.080 1.00 81.88 104 ASN A 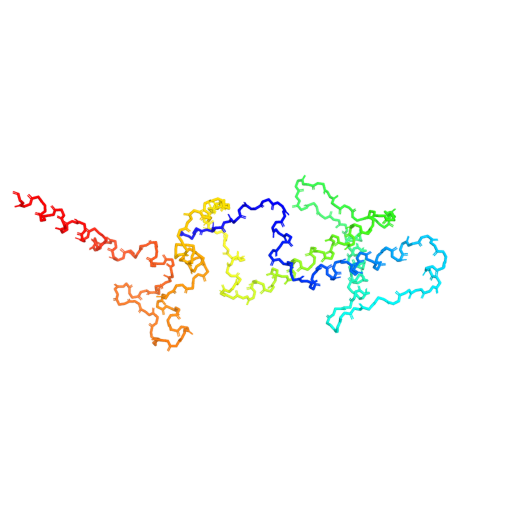CA 1
ATOM 836 C C . ASN A 1 104 ? -8.414 2.367 18.551 1.00 81.88 104 ASN A C 1
ATOM 838 O O . ASN A 1 104 ? -7.884 2.102 17.477 1.00 81.88 104 ASN A O 1
ATOM 842 N N . GLU A 1 105 ? -9.092 1.456 19.240 1.00 82.94 105 GLU A N 1
ATOM 843 C CA . GLU A 1 105 ? -9.244 0.070 18.803 1.00 82.94 105 GLU A CA 1
ATOM 844 C C . GLU A 1 105 ? -10.060 -0.033 17.505 1.00 82.94 105 GLU A C 1
ATOM 846 O O . GLU A 1 105 ? -9.646 -0.726 16.578 1.00 82.94 105 GLU A O 1
ATOM 851 N N . ILE A 1 106 ? -11.147 0.740 17.364 1.00 82.69 106 ILE A N 1
ATOM 852 C CA . ILE A 1 106 ? -11.887 0.853 16.093 1.00 82.69 106 ILE A CA 1
ATOM 853 C C . ILE A 1 106 ? -10.951 1.298 14.959 1.00 82.69 106 ILE A C 1
ATOM 855 O O . ILE A 1 106 ? -11.017 0.755 13.854 1.00 82.69 106 ILE A O 1
ATOM 859 N N . ARG A 1 107 ? -10.066 2.274 15.213 1.00 81.94 107 ARG A N 1
ATOM 860 C CA . ARG A 1 107 ? -9.085 2.729 14.212 1.00 81.94 107 ARG A CA 1
ATOM 861 C C . ARG A 1 107 ? -8.124 1.612 13.826 1.00 81.94 107 ARG A C 1
ATOM 863 O O . ARG A 1 107 ? -7.930 1.389 12.635 1.00 81.94 107 ARG A O 1
ATOM 870 N N . LEU A 1 108 ? -7.564 0.909 14.808 1.00 80.94 108 LEU A N 1
ATOM 871 C CA . LEU A 1 108 ? -6.628 -0.190 14.570 1.00 80.94 108 LEU A CA 1
ATOM 872 C C . LEU A 1 108 ? -7.280 -1.337 13.789 1.00 80.94 108 LEU A C 1
ATOM 874 O O . LEU A 1 108 ? -6.667 -1.875 12.864 1.00 80.94 108 LEU A O 1
ATOM 878 N N . ASN A 1 109 ? -8.526 -1.687 14.111 1.00 82.19 109 ASN A N 1
ATOM 879 C CA . ASN A 1 109 ? -9.267 -2.731 13.405 1.00 82.19 109 ASN A CA 1
ATOM 880 C C . ASN A 1 109 ? -9.557 -2.327 11.948 1.00 82.19 109 ASN A C 1
ATOM 882 O O . ASN A 1 109 ? -9.343 -3.102 11.015 1.00 82.19 109 ASN A O 1
ATOM 886 N N . GLU A 1 110 ? -9.964 -1.075 11.723 1.00 81.50 110 GLU A N 1
ATOM 887 C CA . GLU A 1 110 ? -10.171 -0.537 10.376 1.00 81.50 110 GLU A CA 1
ATOM 888 C C . GLU A 1 110 ? -8.875 -0.472 9.559 1.00 81.50 110 GLU A C 1
ATOM 890 O O . GLU A 1 110 ? -8.873 -0.834 8.378 1.00 81.50 110 GLU A O 1
ATOM 895 N N . ASP A 1 111 ? -7.766 -0.052 10.166 1.00 78.19 111 ASP A N 1
ATOM 896 C CA . ASP A 1 111 ? -6.457 -0.051 9.514 1.00 78.19 111 ASP A CA 1
ATOM 897 C C . ASP A 1 111 ? -5.998 -1.473 9.179 1.00 78.19 111 ASP A C 1
ATOM 899 O O . ASP A 1 111 ? -5.574 -1.731 8.0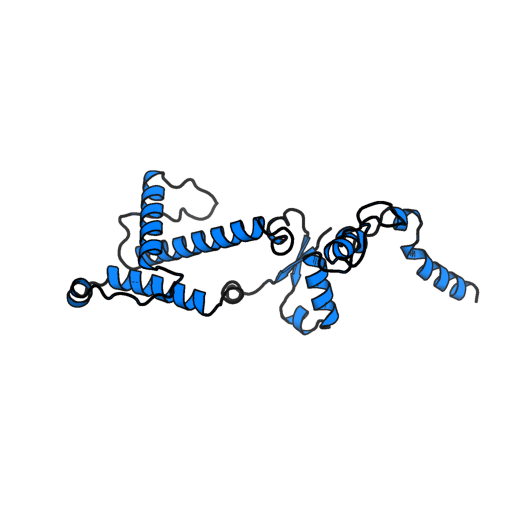50 1.00 78.19 111 ASP A O 1
ATOM 903 N N . SER A 1 112 ? -6.210 -2.429 10.082 1.00 80.19 112 SER A N 1
ATOM 904 C CA . SER A 1 112 ? -5.948 -3.850 9.827 1.00 80.19 112 SER A CA 1
ATOM 905 C C . SER A 1 112 ? -6.778 -4.367 8.651 1.00 80.19 112 SER A C 1
ATOM 907 O O . SER A 1 112 ? -6.244 -5.009 7.746 1.00 80.19 112 SER A O 1
ATOM 909 N N . ARG A 1 113 ? -8.066 -4.014 8.580 1.00 83.38 113 ARG A N 1
ATOM 910 C CA . ARG A 1 113 ? -8.951 -4.375 7.463 1.00 83.38 113 ARG A CA 1
ATOM 911 C C . ARG A 1 113 ? -8.477 -3.784 6.132 1.00 83.38 113 ARG A C 1
ATOM 913 O O . ARG A 1 113 ? -8.572 -4.435 5.087 1.00 83.38 113 ARG A O 1
ATOM 920 N N . ARG A 1 114 ? -7.949 -2.555 6.140 1.00 81.38 114 ARG A N 1
ATOM 921 C CA . ARG A 1 114 ? -7.364 -1.915 4.946 1.00 81.38 114 ARG A CA 1
ATOM 922 C C . ARG A 1 114 ? -6.103 -2.637 4.495 1.00 81.38 114 ARG A C 1
ATOM 924 O O . ARG A 1 114 ? -5.973 -2.895 3.300 1.00 81.38 114 ARG A O 1
ATOM 931 N N . VAL A 1 115 ? -5.222 -2.991 5.428 1.00 82.00 115 VAL A N 1
ATOM 932 C CA . VAL A 1 115 ? -3.997 -3.750 5.141 1.00 82.00 115 VAL A CA 1
A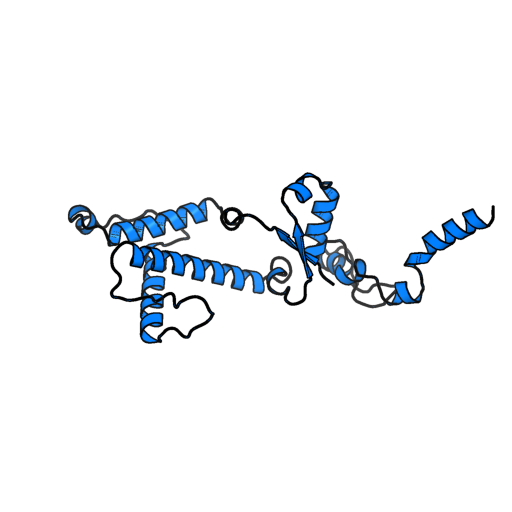TOM 933 C C . VAL A 1 115 ? -4.344 -5.132 4.590 1.00 82.00 115 VAL A C 1
ATOM 935 O O . VAL A 1 115 ? -3.853 -5.494 3.526 1.00 82.00 115 VAL A O 1
ATOM 938 N N . GLN A 1 116 ? -5.264 -5.865 5.222 1.00 85.56 116 GLN A N 1
ATOM 939 C CA . GLN A 1 116 ? -5.744 -7.163 4.727 1.00 85.56 116 GLN A CA 1
ATOM 940 C C . GLN A 1 116 ? -6.273 -7.064 3.293 1.00 85.56 116 GLN A C 1
ATOM 942 O O . GLN A 1 116 ? -5.935 -7.882 2.437 1.00 85.56 116 GLN A O 1
ATOM 947 N N . LYS A 1 117 ? -7.069 -6.029 3.004 1.00 86.38 117 LYS A N 1
ATOM 948 C CA . LYS A 1 117 ? -7.564 -5.778 1.649 1.00 86.38 117 LYS A CA 1
ATOM 949 C C . LYS A 1 117 ? -6.437 -5.427 0.675 1.00 86.38 117 LYS A C 1
ATOM 951 O O . LYS A 1 117 ? -6.492 -5.857 -0.473 1.00 86.38 117 LYS A O 1
ATOM 956 N N . ALA A 1 118 ? -5.438 -4.661 1.107 1.00 83.69 118 ALA A N 1
ATOM 957 C CA . ALA A 1 118 ? -4.282 -4.327 0.283 1.00 83.69 118 ALA A CA 1
ATOM 958 C C . ALA A 1 118 ? -3.469 -5.583 -0.065 1.00 83.69 118 ALA A C 1
ATOM 960 O O . ALA A 1 118 ? -3.174 -5.795 -1.235 1.00 83.69 118 ALA A O 1
ATOM 961 N N . VAL A 1 119 ? -3.211 -6.475 0.893 1.00 85.56 119 VAL A N 1
ATOM 962 C CA . VAL A 1 119 ? -2.501 -7.747 0.647 1.00 85.56 119 VAL A CA 1
ATOM 963 C C . VAL A 1 119 ? -3.203 -8.596 -0.424 1.00 85.56 119 VAL A C 1
ATOM 965 O O . VAL A 1 119 ? -2.546 -9.230 -1.247 1.00 85.56 119 VAL A O 1
ATOM 968 N N . GLN A 1 120 ? -4.537 -8.554 -0.487 1.00 87.38 120 GLN A N 1
ATOM 969 C CA . GLN A 1 120 ? -5.326 -9.257 -1.509 1.00 87.38 120 GLN A CA 1
ATOM 970 C C . GLN A 1 120 ? -5.271 -8.603 -2.906 1.00 87.38 120 GLN A C 1
ATOM 972 O O . GLN A 1 120 ? -5.756 -9.187 -3.876 1.00 87.38 120 GLN A O 1
ATOM 977 N N . GLN A 1 121 ? -4.716 -7.395 -3.040 1.00 85.75 121 GLN A N 1
ATOM 978 C CA . GLN A 1 121 ? -4.641 -6.649 -4.297 1.00 85.75 121 GLN A CA 1
ATOM 979 C C . GLN A 1 121 ? -3.228 -6.723 -4.900 1.00 85.75 121 GLN A C 1
ATOM 981 O O . GLN A 1 121 ? -2.375 -5.896 -4.577 1.00 85.75 121 GLN A O 1
ATOM 986 N N . PRO A 1 122 ? -2.967 -7.625 -5.864 1.00 79.00 122 PRO A N 1
ATOM 987 C CA . PRO A 1 122 ? -1.609 -7.912 -6.338 1.00 79.00 122 PRO A CA 1
ATOM 988 C C . PRO A 1 122 ? -0.927 -6.758 -7.092 1.00 79.00 122 PRO A C 1
ATOM 990 O O . PRO A 1 122 ? 0.285 -6.801 -7.296 1.00 79.00 122 PRO A O 1
ATOM 993 N N . GLN A 1 123 ? -1.679 -5.747 -7.547 1.00 78.50 123 GLN A N 1
ATOM 994 C CA . GLN A 1 123 ? -1.124 -4.568 -8.223 1.00 78.50 123 GLN A CA 1
ATOM 995 C C . GLN A 1 123 ? -1.239 -3.299 -7.369 1.00 78.50 123 GLN A C 1
ATOM 997 O O . GLN A 1 123 ? -0.245 -2.613 -7.157 1.00 78.50 123 GLN A O 1
ATOM 1002 N N . GLN A 1 124 ? -2.438 -2.975 -6.874 1.00 79.25 124 GLN A N 1
ATOM 1003 C CA . GLN A 1 124 ? -2.665 -1.757 -6.084 1.00 79.25 124 GLN A CA 1
ATOM 1004 C C . GLN A 1 124 ? -2.092 -1.866 -4.665 1.00 79.25 124 GLN A C 1
ATOM 1006 O O . GLN A 1 124 ? -1.666 -0.865 -4.097 1.00 79.25 124 GLN A O 1
ATOM 1011 N N . GLY A 1 125 ? -2.050 -3.076 -4.111 1.00 83.94 125 GLY A N 1
ATOM 1012 C CA . GLY A 1 125 ? -1.539 -3.359 -2.777 1.00 83.94 125 GLY A CA 1
ATOM 1013 C C . GLY A 1 125 ? -0.103 -3.864 -2.745 1.00 83.94 125 GLY A C 1
ATOM 1014 O O . GLY A 1 125 ? 0.318 -4.420 -1.740 1.00 83.94 125 GLY A O 1
ATOM 1015 N N . GLN A 1 126 ? 0.673 -3.662 -3.817 1.00 78.00 126 GLN A N 1
ATOM 1016 C CA . GLN A 1 126 ? 2.086 -4.069 -3.854 1.00 78.00 126 GLN A CA 1
ATOM 1017 C C . GLN A 1 126 ? 2.919 -3.468 -2.722 1.00 78.00 126 GLN A C 1
ATOM 1019 O O . GLN A 1 126 ? 3.874 -4.102 -2.284 1.00 78.00 126 GLN A O 1
ATOM 1024 N N . TRP A 1 127 ? 2.526 -2.293 -2.226 1.00 82.19 127 TRP A N 1
ATOM 1025 C CA . TRP A 1 127 ? 3.164 -1.634 -1.091 1.00 82.19 127 TRP A CA 1
ATOM 1026 C C . TRP A 1 127 ? 3.169 -2.479 0.189 1.00 82.19 127 TRP A C 1
ATOM 1028 O O . TRP A 1 127 ? 4.049 -2.290 1.021 1.00 82.19 127 TRP A O 1
ATOM 1038 N N . ALA A 1 128 ? 2.243 -3.435 0.329 1.00 83.31 128 ALA A N 1
ATOM 1039 C CA . ALA A 1 128 ? 2.192 -4.344 1.471 1.00 83.31 128 ALA A CA 1
ATOM 1040 C C . ALA A 1 128 ? 3.297 -5.420 1.454 1.00 83.31 128 ALA A C 1
ATOM 1042 O O . ALA A 1 128 ? 3.510 -6.064 2.470 1.00 83.31 128 ALA A O 1
ATOM 1043 N N . ASN A 1 129 ? 3.996 -5.611 0.326 1.00 80.38 129 ASN A N 1
ATOM 1044 C CA . ASN A 1 129 ? 5.018 -6.652 0.138 1.00 80.38 129 ASN A CA 1
ATOM 1045 C C . ASN A 1 129 ? 6.425 -6.062 -0.121 1.00 80.38 129 ASN A C 1
ATOM 1047 O O . ASN A 1 129 ? 7.270 -6.699 -0.751 1.00 80.38 129 ASN A O 1
ATOM 1051 N N . TRP A 1 130 ? 6.676 -4.808 0.270 1.00 79.19 130 TRP A N 1
ATOM 1052 C CA . TRP A 1 130 ? 7.927 -4.085 -0.010 1.00 79.19 130 TRP A CA 1
ATOM 1053 C C . TRP A 1 130 ? 9.021 -4.288 1.058 1.00 79.19 130 TRP A C 1
ATOM 1055 O O . TRP A 1 130 ? 9.758 -3.357 1.370 1.00 79.19 130 TRP A O 1
ATOM 1065 N N . ASP A 1 131 ? 9.192 -5.511 1.568 1.00 74.19 131 ASP A N 1
ATOM 1066 C CA . ASP A 1 131 ? 10.104 -5.811 2.692 1.00 74.19 131 ASP A CA 1
ATOM 1067 C C . ASP A 1 131 ? 11.590 -5.519 2.399 1.00 74.19 131 ASP A C 1
ATOM 1069 O O . ASP A 1 131 ? 12.362 -5.210 3.300 1.00 74.19 131 ASP A O 1
ATOM 1073 N N . ASN A 1 132 ? 12.001 -5.591 1.127 1.00 71.06 132 ASN A N 1
ATOM 1074 C CA . ASN A 1 132 ? 13.398 -5.431 0.685 1.00 71.06 132 ASN A CA 1
ATOM 1075 C C . ASN A 1 132 ? 13.630 -4.179 -0.174 1.00 71.06 132 ASN A C 1
ATOM 1077 O O . ASN A 1 132 ? 14.600 -4.095 -0.938 1.00 71.06 132 ASN A O 1
ATOM 1081 N N . ALA A 1 133 ? 12.697 -3.236 -0.147 1.00 70.81 133 ALA A N 1
ATOM 1082 C CA . ALA A 1 133 ? 12.750 -2.079 -1.016 1.00 70.81 133 ALA A CA 1
ATOM 1083 C C . ALA A 1 133 ? 13.463 -0.909 -0.312 1.00 70.81 133 ALA A C 1
ATOM 1085 O O . ALA A 1 133 ? 13.281 -0.656 0.875 1.00 70.81 133 ALA A O 1
ATOM 1086 N N . LEU A 1 134 ? 14.326 -0.200 -1.044 1.00 74.56 134 LEU A N 1
ATOM 1087 C CA . LEU A 1 134 ? 15.095 0.913 -0.494 1.00 74.5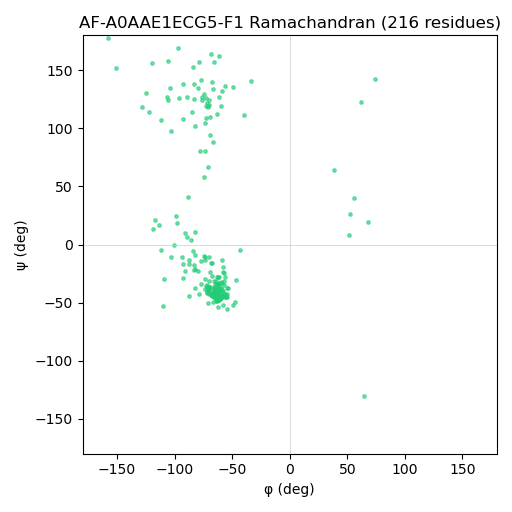6 134 LEU A CA 1
ATOM 1088 C C . LEU A 1 134 ? 14.182 2.100 -0.243 1.00 74.56 134 LEU A C 1
ATOM 1090 O O . LEU A 1 134 ? 13.587 2.643 -1.173 1.00 74.56 134 LEU A O 1
ATOM 1094 N N . GLN A 1 135 ? 14.131 2.544 1.002 1.00 73.81 135 GLN A N 1
ATOM 1095 C CA . GLN A 1 135 ? 13.384 3.729 1.376 1.00 73.81 135 GLN A CA 1
ATOM 1096 C C . GLN A 1 135 ? 14.068 4.984 0.821 1.00 73.81 135 GLN A C 1
ATOM 1098 O O . GLN A 1 135 ? 15.240 5.259 1.080 1.00 73.81 135 GLN A O 1
ATOM 1103 N N . LYS A 1 136 ? 13.314 5.776 0.065 1.00 77.00 136 LYS A N 1
ATOM 1104 C CA . LYS A 1 136 ? 13.672 7.127 -0.357 1.00 77.00 136 LYS A CA 1
ATOM 1105 C C . LYS A 1 136 ? 12.597 8.075 0.132 1.00 77.00 136 LYS A C 1
ATOM 1107 O O . LYS A 1 136 ? 11.466 8.038 -0.342 1.00 77.00 136 LYS A O 1
ATOM 1112 N N . SER A 1 137 ? 12.955 8.957 1.053 1.00 78.44 137 SER A N 1
ATOM 1113 C CA . SER A 1 137 ? 12.050 10.026 1.451 1.00 78.44 137 SER A CA 1
ATOM 1114 C C . SER A 1 137 ? 12.020 11.110 0.378 1.00 78.44 137 SER A C 1
ATOM 1116 O O . SER A 1 137 ? 13.083 11.606 0.004 1.00 78.44 137 SER A O 1
ATOM 1118 N N . LEU A 1 138 ? 10.830 11.483 -0.097 1.00 80.62 138 LEU A N 1
ATOM 1119 C CA . LEU A 1 138 ? 10.632 12.726 -0.848 1.00 80.62 138 LEU A CA 1
ATOM 1120 C C . LEU A 1 138 ? 9.907 13.739 0.037 1.00 80.62 138 LEU A C 1
ATOM 1122 O O . LEU A 1 138 ? 8.844 13.451 0.591 1.00 80.62 138 LEU A O 1
ATOM 1126 N N . THR A 1 139 ? 10.488 14.926 0.155 1.00 85.94 139 THR A N 1
ATOM 1127 C CA . THR A 1 139 ? 9.877 16.083 0.808 1.00 85.94 139 THR A CA 1
ATOM 1128 C C . THR A 1 139 ? 8.864 16.750 -0.119 1.00 85.94 139 THR A C 1
ATOM 1130 O O . THR A 1 139 ? 8.937 16.651 -1.345 1.00 85.94 139 THR A O 1
ATOM 1133 N N . TRP A 1 140 ? 7.911 17.478 0.461 1.00 84.19 140 TRP A N 1
ATOM 1134 C CA . TRP A 1 140 ? 6.906 18.198 -0.323 1.00 84.19 140 TRP A CA 1
ATOM 1135 C C . TRP A 1 140 ? 7.519 19.244 -1.257 1.00 84.19 140 TRP A C 1
ATOM 1137 O O . TRP A 1 140 ? 7.095 19.371 -2.402 1.00 84.19 140 TRP A O 1
ATOM 1147 N N . ASN A 1 141 ? 8.565 19.934 -0.795 1.00 88.75 141 ASN A N 1
ATOM 1148 C CA . ASN A 1 141 ? 9.294 20.899 -1.612 1.00 88.75 141 ASN A CA 1
ATOM 1149 C C . ASN A 1 141 ? 9.943 20.228 -2.826 1.00 88.75 141 ASN A C 1
ATOM 1151 O O . ASN A 1 141 ? 9.827 20.747 -3.931 1.00 88.75 141 ASN A O 1
ATOM 1155 N N . GLU A 1 142 ? 10.566 19.058 -2.661 1.00 86.62 142 GLU A N 1
ATOM 1156 C CA . GLU A 1 142 ? 11.127 18.313 -3.796 1.00 86.62 142 GLU A CA 1
ATOM 1157 C C . GLU A 1 142 ? 10.047 17.940 -4.812 1.00 86.62 142 GLU A C 1
ATOM 1159 O O . GLU A 1 142 ? 10.261 18.090 -6.009 1.00 86.62 142 GLU A O 1
ATOM 1164 N N . ILE A 1 143 ? 8.871 17.511 -4.350 1.00 87.94 143 ILE A N 1
ATOM 1165 C CA . ILE A 1 143 ? 7.751 17.154 -5.230 1.00 87.94 143 ILE A CA 1
ATOM 1166 C C . ILE A 1 143 ? 7.261 18.374 -6.007 1.00 87.94 143 ILE A C 1
ATOM 1168 O O . ILE A 1 143 ? 7.075 18.275 -7.215 1.00 87.94 143 ILE A O 1
ATOM 1172 N N . TRP A 1 144 ? 7.104 19.526 -5.353 1.00 87.94 144 TRP A N 1
ATOM 1173 C CA . TRP A 1 144 ? 6.690 20.762 -6.024 1.00 87.94 144 TRP A CA 1
ATOM 1174 C C . TRP A 1 144 ? 7.692 21.258 -7.061 1.00 87.94 144 TRP A C 1
ATOM 1176 O O . TRP A 1 144 ? 7.291 21.803 -8.085 1.00 87.94 144 TRP A O 1
ATOM 1186 N N . GLN A 1 145 ? 8.985 21.057 -6.813 1.00 91.56 145 GLN A N 1
ATOM 1187 C CA . GLN A 1 145 ? 10.049 21.453 -7.737 1.00 91.56 145 GLN A CA 1
ATOM 1188 C C . GLN A 1 145 ? 10.278 20.427 -8.859 1.00 91.56 145 GLN A C 1
ATOM 1190 O O . GLN A 1 145 ? 11.035 20.675 -9.799 1.00 91.56 145 GLN A O 1
ATOM 1195 N N . MET A 1 146 ? 9.655 19.249 -8.791 1.00 90.12 146 MET A N 1
ATOM 1196 C CA . MET A 1 146 ? 9.808 18.219 -9.810 1.00 90.12 146 MET A CA 1
ATOM 1197 C C . MET A 1 146 ? 8.874 18.447 -10.997 1.00 90.12 146 MET A C 1
ATOM 1199 O O . MET A 1 146 ? 7.682 18.697 -10.854 1.00 90.12 146 MET A O 1
ATOM 1203 N N . ALA A 1 147 ? 9.403 18.232 -12.204 1.00 94.00 147 ALA A N 1
ATOM 1204 C CA . ALA A 1 147 ? 8.585 18.212 -13.409 1.00 94.00 147 ALA A CA 1
ATOM 1205 C C . ALA A 1 147 ? 7.444 17.172 -13.281 1.00 94.00 147 ALA A C 1
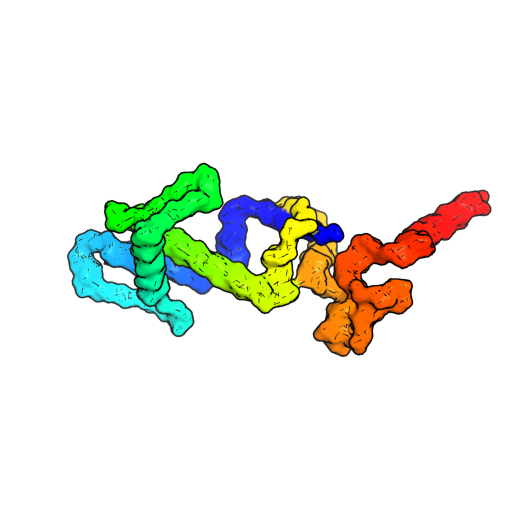ATOM 1207 O O . ALA A 1 147 ? 7.712 16.028 -12.885 1.00 94.00 147 ALA A O 1
ATOM 1208 N N . PRO A 1 148 ? 6.200 17.493 -13.689 1.00 89.56 148 PRO A N 1
ATOM 1209 C CA . PRO A 1 148 ? 5.047 16.598 -13.536 1.00 89.56 148 PRO A CA 1
ATOM 1210 C C . PRO A 1 148 ? 5.257 15.199 -14.134 1.00 89.56 148 PRO A C 1
ATOM 1212 O O . PRO A 1 148 ? 4.870 14.186 -13.549 1.00 89.56 148 PRO A O 1
ATOM 1215 N N . LEU A 1 149 ? 5.941 15.121 -15.281 1.00 92.69 149 LEU A N 1
ATOM 1216 C CA . LEU A 1 149 ? 6.265 13.853 -15.941 1.00 92.69 149 LEU A CA 1
ATOM 1217 C C . LEU A 1 149 ? 7.217 12.984 -15.112 1.00 92.69 149 LEU A C 1
ATOM 1219 O O . LEU A 1 149 ? 7.080 11.761 -15.111 1.00 92.69 149 LEU A O 1
ATOM 1223 N N . ARG A 1 150 ? 8.145 13.596 -14.368 1.00 90.31 150 ARG A N 1
ATOM 1224 C CA . ARG A 1 150 ? 9.076 12.884 -13.485 1.00 90.31 150 ARG A CA 1
ATOM 1225 C C . ARG A 1 150 ? 8.339 12.266 -12.301 1.00 90.31 150 ARG A C 1
ATOM 1227 O O . ARG A 1 150 ? 8.592 11.112 -11.966 1.00 90.31 150 ARG A O 1
ATOM 1234 N N . ILE A 1 151 ? 7.404 13.008 -11.706 1.00 89.38 151 ILE A N 1
ATOM 1235 C CA . ILE A 1 151 ? 6.559 12.521 -10.606 1.00 89.38 151 ILE A CA 1
ATOM 1236 C C . ILE A 1 151 ? 5.690 11.360 -11.098 1.00 89.38 151 ILE A C 1
ATOM 1238 O O . ILE A 1 151 ? 5.678 10.289 -10.493 1.00 89.38 151 ILE A O 1
ATOM 1242 N N . SER A 1 152 ? 5.022 11.540 -12.243 1.00 89.12 152 SER A N 1
ATOM 1243 C CA . SER A 1 152 ? 4.200 10.493 -12.854 1.00 89.12 152 SER A CA 1
ATOM 1244 C C . SER A 1 152 ? 5.010 9.229 -13.145 1.00 89.12 152 SER A C 1
ATOM 1246 O O . SER A 1 152 ? 4.565 8.124 -12.834 1.00 89.12 152 SER A O 1
ATOM 1248 N N . PHE A 1 153 ? 6.215 9.383 -13.698 1.00 90.38 153 PHE A N 1
ATOM 1249 C CA . PHE A 1 153 ? 7.117 8.270 -13.964 1.00 90.38 153 PHE A CA 1
ATOM 1250 C C . PHE A 1 153 ? 7.506 7.523 -12.686 1.00 90.38 153 PHE A C 1
ATOM 1252 O O . PHE A 1 153 ? 7.432 6.299 -12.675 1.00 90.38 153 PHE A O 1
ATOM 1259 N N . LEU A 1 154 ? 7.864 8.235 -11.613 1.00 87.50 154 LEU A N 1
ATOM 1260 C CA . LEU A 1 154 ? 8.255 7.628 -10.337 1.00 87.50 154 LEU A CA 1
ATOM 1261 C C . LEU A 1 154 ? 7.110 6.865 -9.668 1.00 87.50 154 LEU A C 1
ATOM 1263 O O . LEU A 1 154 ? 7.294 5.736 -9.225 1.00 87.50 154 LEU A O 1
ATOM 1267 N N . ILE A 1 155 ? 5.909 7.443 -9.631 1.00 85.00 155 ILE A N 1
ATOM 1268 C CA . ILE A 1 155 ? 4.736 6.754 -9.075 1.00 85.00 155 ILE A CA 1
ATOM 1269 C C . ILE A 1 155 ? 4.420 5.509 -9.914 1.00 85.00 155 ILE A C 1
ATOM 1271 O O . ILE A 1 155 ? 4.165 4.430 -9.384 1.00 85.00 155 ILE A O 1
ATOM 1275 N N . ARG A 1 156 ? 4.473 5.620 -11.245 1.00 86.88 156 ARG A N 1
ATOM 1276 C CA . ARG A 1 156 ? 4.201 4.482 -12.132 1.00 86.88 156 ARG A CA 1
ATOM 1277 C C . ARG A 1 156 ? 5.298 3.421 -12.089 1.00 86.88 156 ARG A C 1
ATOM 12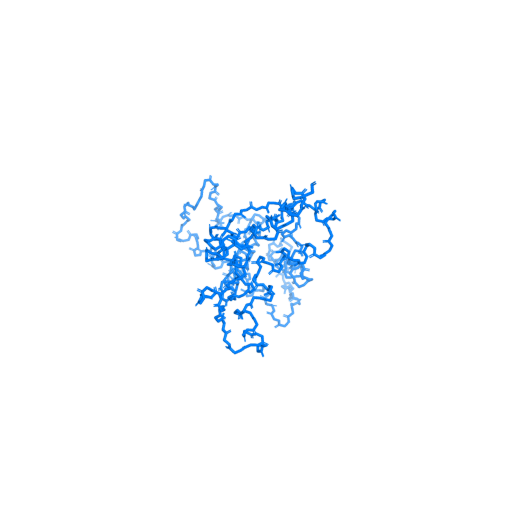79 O O . ARG A 1 156 ? 4.981 2.253 -12.295 1.00 86.88 156 ARG A O 1
ATOM 1286 N N . SER A 1 157 ? 6.560 3.777 -11.860 1.00 85.44 157 SER A N 1
ATOM 1287 C CA . SER A 1 157 ? 7.645 2.797 -11.739 1.00 85.44 157 SER A CA 1
ATOM 1288 C C . SER A 1 157 ? 7.519 1.987 -10.453 1.00 85.44 157 SER A C 1
ATOM 1290 O O . SER A 1 157 ? 7.636 0.764 -10.507 1.00 85.44 157 SER A O 1
ATOM 1292 N N . LEU A 1 158 ? 7.198 2.664 -9.348 1.00 81.12 158 LEU A N 1
ATOM 1293 C CA . LEU A 1 158 ? 6.944 2.095 -8.025 1.00 81.12 158 LEU A CA 1
ATOM 1294 C C . LEU A 1 158 ? 5.871 1.015 -8.028 1.00 81.12 158 LEU A C 1
ATOM 1296 O O . LEU A 1 158 ? 6.115 -0.114 -7.624 1.00 81.12 158 LEU A O 1
ATOM 1300 N N . TYR A 1 159 ? 4.690 1.358 -8.534 1.00 80.31 159 TYR A N 1
ATOM 1301 C CA . TYR A 1 159 ? 3.550 0.444 -8.586 1.00 80.31 159 TYR A CA 1
ATOM 1302 C C . TYR A 1 159 ? 3.597 -0.500 -9.792 1.00 80.31 159 TYR A C 1
ATOM 1304 O O . TYR A 1 159 ? 2.588 -1.114 -10.134 1.00 80.31 159 TYR A O 1
ATOM 1312 N N . GLY A 1 160 ? 4.722 -0.556 -10.514 1.00 83.88 160 GLY A N 1
ATOM 1313 C CA . GLY A 1 160 ? 4.873 -1.404 -11.690 1.00 83.88 160 GLY A CA 1
ATOM 1314 C C . GLY A 1 160 ? 3.810 -1.155 -12.763 1.00 83.88 160 GLY A C 1
ATOM 1315 O O . GLY A 1 160 ? 3.318 -2.110 -13.350 1.00 83.88 160 GLY A O 1
ATOM 1316 N N . LEU A 1 161 ? 3.434 0.102 -13.010 1.00 87.00 161 LEU A N 1
ATOM 1317 C CA . LEU A 1 161 ? 2.412 0.540 -13.977 1.00 87.00 161 LEU A CA 1
ATOM 1318 C C . LEU A 1 161 ? 3.000 1.058 -15.298 1.00 87.00 161 LEU A C 1
ATOM 1320 O O . LEU A 1 161 ? 2.260 1.470 -16.189 1.00 87.00 161 LEU A O 1
ATOM 1324 N N . LEU A 1 162 ? 4.327 1.074 -15.443 1.00 89.12 162 LEU A N 1
ATOM 1325 C CA . LEU A 1 162 ? 4.974 1.437 -16.707 1.00 89.12 162 LEU A CA 1
ATOM 1326 C C . LEU A 1 162 ? 4.673 0.398 -17.806 1.00 89.12 162 LEU A C 1
ATOM 1328 O O . LEU A 1 162 ? 4.396 -0.762 -17.486 1.00 89.12 162 LEU A O 1
ATOM 1332 N N . PRO A 1 163 ? 4.766 0.772 -19.097 1.00 88.50 163 PRO A N 1
ATOM 1333 C CA . PRO A 1 163 ? 4.542 -0.127 -20.234 1.00 88.50 163 PRO A CA 1
ATOM 1334 C C . PRO A 1 163 ? 5.676 -1.160 -20.389 1.00 88.50 163 PRO A C 1
ATOM 1336 O O . PRO A 1 163 ? 6.457 -1.137 -21.335 1.00 88.50 163 PRO A O 1
ATOM 1339 N N . SER A 1 164 ? 5.792 -2.069 -19.424 1.00 86.12 164 SER A N 1
ATOM 1340 C CA . SER A 1 164 ? 6.663 -3.243 -19.477 1.00 86.12 164 SER A CA 1
ATOM 1341 C C . SER A 1 164 ? 5.965 -4.381 -20.229 1.00 86.12 164 SER A C 1
ATOM 1343 O O . SER A 1 164 ? 4.740 -4.456 -20.215 1.00 86.12 164 SER A O 1
ATOM 1345 N N . ASN A 1 165 ? 6.710 -5.297 -20.857 1.00 86.62 165 ASN A N 1
ATOM 1346 C CA . ASN A 1 165 ? 6.125 -6.450 -21.563 1.00 86.62 165 ASN A CA 1
ATOM 1347 C C . ASN A 1 165 ? 5.044 -7.211 -20.767 1.00 86.62 165 ASN A C 1
ATOM 1349 O O . ASN A 1 165 ? 3.966 -7.413 -21.319 1.00 86.62 165 ASN A O 1
ATOM 1353 N N . PRO A 1 166 ? 5.246 -7.598 -19.490 1.00 86.56 166 PRO A N 1
ATOM 1354 C CA . PRO A 1 166 ? 4.202 -8.280 -18.728 1.00 86.56 166 PRO A CA 1
ATOM 1355 C C . PRO A 1 166 ? 2.961 -7.405 -18.498 1.00 86.56 166 PRO A C 1
ATOM 1357 O O . PRO A 1 166 ? 1.852 -7.933 -18.465 1.00 86.56 166 PRO A O 1
ATOM 1360 N N . ASN A 1 167 ? 3.113 -6.082 -18.385 1.00 88.50 167 ASN A N 1
ATOM 1361 C CA . ASN A 1 167 ? 1.970 -5.171 -18.298 1.00 88.50 167 ASN A CA 1
ATOM 1362 C C . ASN A 1 167 ? 1.260 -5.008 -19.639 1.00 88.50 167 ASN A C 1
ATOM 1364 O O . ASN A 1 167 ? 0.038 -4.961 -19.662 1.00 88.50 167 ASN A O 1
ATOM 1368 N N . LEU A 1 168 ? 1.998 -4.967 -20.751 1.00 89.38 168 LEU A N 1
ATOM 1369 C CA . LEU A 1 168 ? 1.413 -4.921 -22.091 1.00 89.38 168 LEU A CA 1
ATOM 1370 C C . LEU A 1 168 ? 0.566 -6.166 -22.369 1.00 89.38 168 LEU A C 1
ATOM 1372 O O . LEU A 1 168 ? -0.526 -6.026 -22.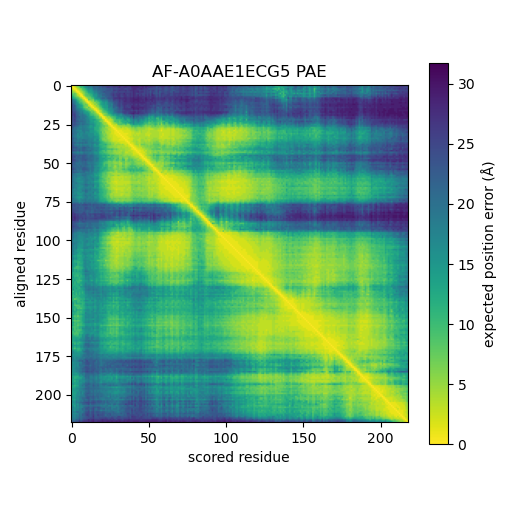909 1.00 89.38 168 LEU A O 1
ATOM 1376 N N . VAL A 1 169 ? 1.016 -7.347 -21.932 1.00 89.94 169 VAL A N 1
ATOM 1377 C CA . VAL A 1 169 ? 0.208 -8.576 -21.990 1.00 89.94 169 VAL A CA 1
ATOM 1378 C C . VAL A 1 169 ? -1.030 -8.468 -21.111 1.00 89.94 169 VAL A C 1
ATOM 1380 O O . VAL A 1 169 ? -2.139 -8.723 -21.566 1.00 89.94 169 VAL A O 1
ATOM 1383 N N . ARG A 1 170 ? -0.872 -8.002 -19.868 1.00 88.38 170 ARG A N 1
ATOM 1384 C CA . ARG A 1 170 ? -2.003 -7.785 -18.955 1.00 88.38 170 ARG A CA 1
ATOM 1385 C C . ARG A 1 170 ? -3.037 -6.796 -19.509 1.00 88.38 170 ARG A C 1
ATOM 1387 O O . ARG A 1 170 ? -4.219 -6.933 -19.224 1.00 88.38 170 ARG A O 1
ATOM 1394 N N . TRP A 1 171 ? -2.602 -5.801 -20.279 1.00 91.94 171 TRP A N 1
ATOM 1395 C CA . TRP A 1 171 ? -3.474 -4.822 -20.932 1.00 91.94 171 TRP A CA 1
ATOM 1396 C C . TRP A 1 171 ? -4.021 -5.294 -22.286 1.00 91.94 171 TRP A C 1
ATOM 1398 O O . TRP A 1 171 ? -4.660 -4.501 -22.972 1.00 91.94 171 TRP A O 1
ATOM 1408 N N . GLY A 1 172 ? -3.742 -6.533 -22.705 1.00 92.56 172 GLY A N 1
ATOM 1409 C CA . GLY A 1 172 ? -4.186 -7.073 -23.993 1.00 92.56 172 GLY A CA 1
ATOM 1410 C C . GLY A 1 172 ? -3.525 -6.421 -25.212 1.00 92.56 172 GLY A C 1
ATOM 1411 O O . GLY A 1 172 ? -4.061 -6.492 -26.310 1.00 92.56 172 GLY A O 1
ATOM 1412 N N . LYS A 1 173 ? -2.375 -5.753 -25.037 1.00 91.44 173 LYS A N 1
ATOM 1413 C CA . LYS A 1 173 ? -1.626 -5.084 -26.120 1.00 91.44 173 LYS A CA 1
ATOM 1414 C C . LYS A 1 173 ? -0.533 -5.954 -26.741 1.00 91.44 173 LYS A C 1
ATOM 1416 O O . LYS A 1 173 ? 0.070 -5.553 -27.732 1.00 91.44 173 LYS A O 1
ATOM 1421 N N . LYS A 1 174 ? -0.216 -7.095 -26.129 1.00 88.56 174 LYS A N 1
ATOM 1422 C CA . LYS A 1 174 ? 0.789 -8.055 -26.598 1.00 88.56 174 LYS A CA 1
ATOM 1423 C C . LYS A 1 174 ? 0.393 -9.459 -26.141 1.00 88.56 174 LYS A C 1
ATOM 1425 O O . LYS A 1 174 ? -0.232 -9.591 -25.097 1.00 88.56 174 LYS A O 1
ATOM 1430 N N . GLU A 1 175 ? 0.786 -10.487 -26.881 1.00 85.56 175 GLU A N 1
ATOM 1431 C CA . GLU A 1 175 ? 0.491 -11.884 -26.530 1.00 85.56 175 GLU A CA 1
ATOM 1432 C C . GLU A 1 175 ? 1.562 -12.486 -25.607 1.00 85.56 175 GLU A C 1
ATOM 1434 O O . GLU A 1 175 ? 1.244 -13.093 -24.588 1.00 85.56 175 GLU A O 1
ATOM 1439 N N . ASP A 1 176 ? 2.842 -12.244 -25.907 1.00 83.19 176 ASP A N 1
ATOM 1440 C CA . ASP A 1 176 ? 3.963 -12.862 -25.193 1.00 83.19 176 ASP A CA 1
ATOM 1441 C C . ASP A 1 176 ? 4.693 -11.881 -24.241 1.00 83.19 176 ASP A C 1
ATOM 1443 O O . ASP A 1 176 ? 5.192 -10.826 -24.682 1.00 83.19 176 ASP A O 1
ATOM 1447 N N . PRO A 1 177 ? 4.813 -12.204 -22.933 1.00 79.75 177 PRO A N 1
ATOM 1448 C CA . PRO A 1 177 ? 5.541 -11.381 -21.965 1.00 79.75 177 PRO A CA 1
ATOM 1449 C C . PRO A 1 177 ? 7.067 -11.468 -22.118 1.00 79.75 177 PRO A C 1
ATOM 1451 O O . PRO A 1 177 ? 7.787 -10.667 -21.503 1.00 79.75 177 PRO A O 1
ATOM 1454 N N . THR A 1 178 ? 7.568 -12.406 -22.921 1.00 79.19 178 THR A N 1
ATOM 1455 C CA . THR A 1 178 ? 8.997 -12.663 -23.104 1.00 79.19 178 THR A CA 1
ATOM 1456 C C . THR A 1 178 ? 9.679 -11.495 -23.811 1.00 79.19 178 THR A C 1
ATOM 1458 O O . THR A 1 178 ? 9.127 -10.831 -24.701 1.00 79.19 178 THR A O 1
ATOM 1461 N N . PHE A 1 179 ? 10.888 -11.166 -23.353 1.00 72.56 179 PHE A N 1
ATOM 1462 C CA . PHE A 1 179 ? 11.711 -10.135 -23.971 1.00 72.56 179 PHE A CA 1
ATOM 1463 C C . PHE A 1 179 ? 12.721 -10.762 -24.941 1.00 72.56 179 PHE A C 1
ATOM 1465 O O . PHE A 1 179 ? 13.510 -11.592 -24.498 1.00 72.56 179 PHE A O 1
ATOM 1472 N N . PRO A 1 180 ? 12.780 -10.330 -26.217 1.00 72.38 180 PRO A N 1
ATOM 1473 C CA . PRO A 1 180 ? 13.642 -10.963 -27.220 1.00 72.38 180 PRO A CA 1
ATOM 1474 C C . PRO A 1 180 ? 15.131 -11.011 -26.855 1.00 72.38 180 PRO A C 1
ATOM 1476 O O . PRO A 1 180 ? 15.822 -11.945 -27.233 1.00 72.38 180 PRO A O 1
ATOM 1479 N N . LEU A 1 181 ? 15.634 -10.019 -26.108 1.00 77.06 181 LEU A N 1
ATOM 1480 C CA . LEU A 1 181 ? 17.064 -9.928 -25.804 1.00 77.06 181 LEU A CA 1
ATOM 1481 C C . LEU A 1 181 ? 17.509 -10.876 -24.688 1.00 77.06 181 LEU A C 1
ATOM 1483 O O . LEU A 1 181 ? 18.594 -11.436 -24.764 1.00 77.06 181 LEU A O 1
ATOM 1487 N N . CYS A 1 182 ? 16.718 -10.985 -23.618 1.00 75.75 182 CYS A N 1
ATOM 1488 C CA . CYS A 1 182 ? 17.115 -11.739 -22.431 1.00 75.75 182 CYS A CA 1
ATOM 1489 C C . CYS A 1 182 ? 16.307 -13.007 -22.201 1.00 75.75 182 CYS A C 1
ATOM 1491 O O . CYS A 1 182 ? 16.590 -13.715 -21.240 1.00 75.75 182 CYS A O 1
ATOM 1493 N N . GLN A 1 183 ? 15.279 -13.236 -23.026 1.00 74.69 183 GLN A N 1
ATOM 1494 C CA . GLN A 1 183 ? 14.302 -14.326 -22.931 1.00 74.69 183 GLN A CA 1
ATOM 1495 C C . GLN A 1 183 ? 13.640 -14.470 -21.546 1.00 74.69 183 GLN A C 1
ATOM 1497 O O . GLN A 1 183 ? 12.886 -15.400 -21.293 1.00 74.69 183 GLN A O 1
ATOM 1502 N N . GLY A 1 184 ? 13.874 -13.515 -20.645 1.00 72.00 184 GLY A N 1
ATOM 1503 C CA . GLY A 1 184 ? 13.288 -13.447 -19.320 1.00 72.00 184 GLY A CA 1
ATOM 1504 C C . GLY A 1 184 ? 12.067 -12.535 -19.279 1.00 72.00 184 GLY A C 1
ATOM 1505 O O . GLY A 1 184 ? 11.792 -11.743 -20.190 1.00 72.00 184 GLY A O 1
ATOM 1506 N N . ARG A 1 185 ? 11.342 -12.602 -18.160 1.00 67.81 185 ARG A N 1
ATOM 1507 C CA . ARG A 1 185 ? 10.209 -11.717 -17.880 1.00 67.81 185 ARG A CA 1
ATOM 1508 C C . ARG A 1 185 ? 10.723 -10.314 -17.553 1.00 67.81 185 ARG A C 1
ATOM 1510 O O . ARG A 1 185 ? 11.287 -10.080 -16.486 1.00 67.81 185 ARG A O 1
ATOM 1517 N N . LYS A 1 186 ? 10.517 -9.356 -18.460 1.00 71.81 186 LYS A N 1
ATOM 1518 C CA . LYS A 1 186 ? 10.941 -7.959 -18.260 1.00 71.81 186 LYS A CA 1
ATOM 1519 C C . LYS A 1 186 ? 9.971 -7.221 -17.338 1.00 71.81 186 LYS A C 1
ATOM 1521 O O . LYS A 1 186 ? 9.109 -6.486 -17.808 1.00 71.81 186 LYS A O 1
ATOM 1526 N N . THR A 1 187 ? 10.100 -7.416 -16.029 1.00 77.38 187 THR A N 1
ATOM 1527 C CA . THR A 1 187 ? 9.417 -6.569 -15.039 1.00 77.38 187 THR A CA 1
ATOM 1528 C C . THR A 1 187 ? 9.886 -5.116 -15.164 1.00 77.38 187 THR A C 1
ATOM 1530 O O . THR A 1 187 ? 10.929 -4.826 -15.759 1.00 77.38 187 THR A O 1
ATOM 1533 N N . THR A 1 188 ? 9.121 -4.172 -14.616 1.00 79.88 188 THR A N 1
ATOM 1534 C CA . THR A 1 188 ? 9.552 -2.768 -14.516 1.00 79.88 188 THR A CA 1
ATOM 1535 C C . THR A 1 188 ? 10.896 -2.646 -13.807 1.00 79.88 188 THR A C 1
ATOM 1537 O O . THR A 1 188 ? 11.752 -1.891 -14.254 1.00 79.88 188 THR A O 1
ATOM 1540 N N . GLU A 1 189 ? 11.139 -3.467 -12.788 1.00 79.31 189 GLU A N 1
ATOM 1541 C CA . GLU A 1 189 ? 12.442 -3.565 -12.136 1.00 79.31 189 GLU A CA 1
ATOM 1542 C C . GLU A 1 189 ? 13.551 -3.998 -13.084 1.00 79.31 189 GLU A C 1
ATOM 1544 O O . GLU A 1 189 ? 14.602 -3.375 -13.088 1.00 79.31 189 GLU A O 1
ATOM 1549 N N . HIS A 1 190 ? 13.331 -5.023 -13.910 1.00 79.50 190 HIS A N 1
ATOM 1550 C CA . HIS A 1 190 ? 14.326 -5.462 -14.889 1.00 79.50 190 HIS A CA 1
ATOM 1551 C C . HIS A 1 190 ? 14.654 -4.361 -15.906 1.00 79.50 190 HIS A C 1
ATOM 1553 O O . HIS A 1 190 ? 15.791 -4.239 -16.356 1.00 79.50 190 HIS A O 1
ATOM 1559 N N . ALA A 1 191 ? 13.653 -3.566 -16.293 1.00 79.38 191 ALA A N 1
ATOM 1560 C CA . ALA A 1 191 ? 13.843 -2.457 -17.220 1.00 79.38 191 ALA A CA 1
ATOM 1561 C C . ALA A 1 191 ? 14.637 -1.296 -16.599 1.00 79.38 191 ALA A C 1
ATOM 1563 O O . ALA A 1 191 ? 15.413 -0.665 -17.310 1.00 79.38 191 ALA A O 1
ATOM 1564 N N . LEU A 1 192 ? 14.438 -1.019 -15.306 1.00 80.19 192 LEU A N 1
ATOM 1565 C CA . LEU A 1 192 ? 15.055 0.115 -14.609 1.00 80.19 192 LEU A CA 1
ATOM 1566 C C . LEU A 1 192 ? 16.385 -0.231 -13.922 1.00 80.19 192 LEU A C 1
ATOM 1568 O O . LEU A 1 192 ? 17.242 0.635 -13.816 1.00 80.19 192 LEU A O 1
ATOM 1572 N N . ASN A 1 193 ? 16.578 -1.482 -13.493 1.00 77.00 193 ASN A N 1
ATOM 1573 C CA . ASN A 1 193 ? 17.778 -1.965 -12.791 1.00 77.00 193 ASN A CA 1
ATOM 1574 C C . ASN A 1 193 ? 18.771 -2.686 -13.714 1.00 77.00 193 ASN A C 1
ATOM 1576 O O . ASN A 1 193 ? 19.555 -3.507 -13.249 1.00 77.00 193 ASN A O 1
ATOM 1580 N N . SER A 1 194 ? 18.728 -2.380 -15.009 1.00 74.81 194 SER A N 1
ATOM 1581 C CA . SER A 1 194 ? 19.584 -2.953 -16.047 1.00 74.81 194 SER A CA 1
ATOM 1582 C C . SER A 1 194 ? 19.441 -4.471 -16.253 1.00 74.81 194 SER A C 1
ATOM 1584 O O . SER A 1 194 ? 19.689 -5.313 -15.395 1.00 74.81 194 SER A O 1
ATOM 1586 N N . CYS A 1 195 ? 19.110 -4.855 -17.483 1.00 81.56 195 CYS A N 1
ATOM 1587 C CA . CYS A 1 195 ? 19.198 -6.237 -17.939 1.00 81.56 195 CYS A CA 1
ATOM 1588 C C . CYS A 1 195 ? 20.649 -6.753 -17.887 1.00 81.56 195 CYS A C 1
ATOM 1590 O O . CYS A 1 195 ? 21.520 -6.150 -18.514 1.00 81.56 195 CYS A O 1
ATOM 1592 N N . LYS A 1 196 ? 20.886 -7.902 -17.230 1.00 83.00 196 LYS A N 1
ATOM 1593 C CA . LYS A 1 196 ? 22.208 -8.561 -17.167 1.00 83.00 196 LYS A CA 1
ATOM 1594 C C . LYS A 1 196 ? 22.804 -8.816 -18.552 1.00 83.00 196 LYS A C 1
ATOM 1596 O O . LYS A 1 196 ? 23.954 -8.484 -18.780 1.00 83.00 196 LYS A O 1
ATOM 1601 N N . ILE A 1 197 ? 22.008 -9.325 -19.494 1.00 84.56 197 ILE A N 1
ATOM 1602 C CA . ILE A 1 197 ? 22.477 -9.596 -20.864 1.00 84.56 197 ILE A CA 1
ATOM 1603 C C . ILE A 1 197 ? 22.845 -8.297 -21.585 1.00 84.56 197 ILE A C 1
ATOM 1605 O O . ILE A 1 197 ? 23.876 -8.235 -22.242 1.00 84.56 197 ILE A O 1
ATOM 1609 N N . ALA A 1 198 ? 22.051 -7.234 -21.425 1.00 82.56 198 ALA A N 1
ATOM 1610 C CA . ALA A 1 198 ? 22.393 -5.934 -22.003 1.00 82.56 198 ALA A CA 1
ATOM 1611 C C . ALA A 1 198 ? 23.658 -5.325 -21.372 1.00 82.56 198 ALA A C 1
ATOM 1613 O O . ALA A 1 198 ? 24.389 -4.619 -22.061 1.00 82.56 198 ALA A O 1
ATOM 1614 N N . PHE A 1 199 ? 23.911 -5.604 -20.089 1.00 84.75 199 PHE A N 1
ATOM 1615 C CA . PHE A 1 199 ? 25.125 -5.194 -19.387 1.00 84.75 199 PHE A CA 1
ATOM 1616 C C . PHE A 1 199 ? 26.351 -5.974 -19.878 1.00 84.75 199 PHE A C 1
ATOM 1618 O O . PHE A 1 199 ? 27.321 -5.352 -20.288 1.00 84.75 199 PHE A O 1
ATOM 1625 N N . SER A 1 200 ? 26.281 -7.309 -19.933 1.00 85.88 200 SER A N 1
ATOM 1626 C CA . SER A 1 200 ? 27.363 -8.163 -20.447 1.00 85.88 200 SER A CA 1
ATOM 1627 C C . SER A 1 200 ? 27.699 -7.898 -21.916 1.00 85.88 200 SER A C 1
ATOM 1629 O O . SER A 1 200 ? 28.823 -8.127 -22.334 1.00 85.88 200 SER A O 1
ATOM 1631 N N . GLN A 1 201 ? 26.727 -7.430 -22.701 1.00 87.19 201 GLN A N 1
ATOM 1632 C CA . GLN A 1 201 ? 26.921 -7.032 -24.098 1.00 87.19 201 GLN A CA 1
ATOM 1633 C C . GLN A 1 201 ? 27.285 -5.544 -24.257 1.00 87.19 201 GLN A C 1
ATOM 1635 O O . GLN A 1 201 ? 27.210 -5.033 -25.371 1.00 87.19 201 GLN A O 1
ATOM 1640 N N . GLU A 1 202 ? 27.578 -4.827 -23.164 1.00 84.81 202 GLU A N 1
ATOM 1641 C CA . GLU A 1 202 ? 27.979 -3.408 -23.155 1.00 84.81 202 GLU A CA 1
ATOM 1642 C C . GLU A 1 202 ? 27.029 -2.462 -23.922 1.00 84.81 202 GLU A C 1
ATOM 1644 O O . GLU A 1 202 ? 27.388 -1.376 -24.377 1.00 84.81 202 GLU A O 1
ATOM 1649 N N . ARG A 1 203 ? 25.747 -2.826 -24.040 1.00 83.69 203 ARG A N 1
ATOM 1650 C CA . ARG A 1 203 ? 24.783 -2.043 -24.833 1.00 83.69 203 ARG A CA 1
ATOM 1651 C C . ARG A 1 203 ? 24.452 -0.687 -24.211 1.00 83.69 203 ARG A C 1
ATOM 1653 O O . ARG A 1 203 ? 24.006 0.211 -24.920 1.00 83.69 203 ARG A O 1
ATOM 1660 N N . TYR A 1 204 ? 24.636 -0.540 -22.898 1.00 81.50 204 TYR A N 1
ATOM 1661 C CA . TYR A 1 204 ? 24.389 0.724 -22.194 1.00 81.50 204 TYR A CA 1
ATOM 1662 C C . TYR A 1 204 ? 25.447 1.780 -22.504 1.00 81.50 204 TYR A C 1
ATOM 1664 O O . TYR A 1 204 ? 25.121 2.960 -22.601 1.00 81.50 204 TYR A O 1
ATOM 1672 N N . THR A 1 205 ? 26.696 1.357 -22.684 1.00 86.19 205 THR A N 1
ATOM 1673 C CA . THR A 1 205 ? 27.813 2.240 -23.023 1.00 86.19 205 THR A CA 1
ATOM 1674 C C . THR A 1 205 ? 27.945 2.426 -24.529 1.00 86.19 205 THR A C 1
ATOM 1676 O O . THR A 1 205 ? 28.542 3.408 -24.944 1.00 86.19 205 THR A O 1
ATOM 1679 N N . TRP A 1 206 ? 27.328 1.572 -25.356 1.00 87.31 206 TRP A N 1
ATOM 1680 C CA . TRP A 1 206 ? 27.447 1.622 -26.818 1.00 87.31 206 TRP A CA 1
ATOM 1681 C C . TRP A 1 206 ? 27.227 3.015 -27.431 1.00 87.31 206 TRP A C 1
ATOM 1683 O O . TRP A 1 206 ? 28.089 3.499 -28.157 1.00 87.31 206 TRP A O 1
ATOM 1693 N N . ARG A 1 207 ? 26.120 3.707 -27.111 1.00 84.00 207 ARG A N 1
ATOM 1694 C CA . ARG A 1 207 ? 25.878 5.061 -27.654 1.00 84.00 207 ARG A CA 1
ATOM 1695 C C . ARG A 1 207 ? 26.881 6.092 -27.151 1.00 84.00 207 ARG A C 1
ATOM 1697 O O . ARG A 1 207 ? 27.305 6.943 -27.919 1.00 84.00 207 ARG A O 1
ATOM 1704 N N . HIS A 1 208 ? 27.234 6.020 -25.872 1.00 88.19 208 HIS A N 1
ATOM 1705 C CA . HIS A 1 208 ? 28.209 6.922 -25.270 1.00 88.19 208 HIS A CA 1
ATOM 1706 C C . HIS A 1 208 ? 29.590 6.738 -25.910 1.00 88.19 208 HIS A C 1
ATOM 1708 O O . HIS A 1 208 ? 30.199 7.701 -26.361 1.00 88.19 208 HIS A O 1
ATOM 1714 N N . ASN A 1 209 ? 30.041 5.491 -26.021 1.00 89.81 209 ASN A N 1
ATOM 1715 C CA . ASN A 1 209 ? 31.327 5.134 -26.601 1.00 89.81 209 ASN A CA 1
ATOM 1716 C C . ASN A 1 209 ? 31.380 5.471 -28.093 1.00 89.81 209 ASN A C 1
ATOM 1718 O O . ASN A 1 209 ? 32.407 5.953 -28.549 1.00 89.81 209 ASN A O 1
ATOM 1722 N N . GLY A 1 210 ? 30.276 5.296 -28.827 1.00 90.69 210 GLY A N 1
ATOM 1723 C CA . GLY A 1 210 ? 30.179 5.733 -30.220 1.00 90.69 210 GLY A CA 1
ATOM 1724 C C . GLY A 1 210 ? 30.373 7.243 -30.367 1.00 90.69 210 GLY A C 1
ATOM 1725 O O . GLY A 1 210 ? 31.185 7.677 -31.170 1.00 90.69 210 GLY A O 1
ATOM 1726 N N . VAL A 1 211 ? 29.709 8.057 -29.538 1.00 91.00 211 VAL A N 1
ATOM 1727 C CA . VAL A 1 211 ? 29.908 9.519 -29.557 1.00 91.00 211 VAL A CA 1
ATOM 1728 C C . VAL A 1 211 ? 31.346 9.899 -29.186 1.00 91.00 211 VAL A C 1
ATOM 1730 O O . VAL A 1 211 ? 31.932 10.760 -29.835 1.00 91.00 211 VAL A O 1
ATOM 1733 N N . LEU A 1 212 ? 31.938 9.256 -28.175 1.00 92.06 212 LEU A N 1
ATOM 1734 C CA . LEU A 1 212 ? 33.334 9.510 -27.806 1.00 92.06 212 LEU A CA 1
ATOM 1735 C C . LEU A 1 212 ? 34.315 9.143 -28.923 1.00 92.06 212 LEU A C 1
ATOM 1737 O O . LEU A 1 212 ? 35.290 9.863 -29.118 1.00 92.06 212 LEU A O 1
ATOM 1741 N N . GLN A 1 213 ? 34.067 8.051 -29.647 1.00 92.06 213 GLN A N 1
ATOM 1742 C CA . GLN A 1 213 ? 34.890 7.650 -30.787 1.00 92.06 213 GLN A CA 1
ATOM 1743 C C . GLN A 1 213 ? 34.878 8.719 -31.881 1.00 92.06 213 GLN A C 1
ATOM 1745 O O . GLN A 1 213 ? 35.949 9.099 -32.336 1.00 92.06 213 GLN A O 1
ATOM 1750 N N . GLU A 1 214 ? 33.710 9.263 -32.228 1.00 92.12 214 GLU A N 1
ATOM 1751 C CA . GLU A 1 214 ? 33.603 10.348 -33.217 1.00 92.12 214 GLU A CA 1
ATOM 1752 C C . GLU A 1 214 ? 34.324 11.627 -32.764 1.00 92.12 214 GLU A C 1
ATOM 1754 O O . GLU A 1 214 ? 35.008 12.265 -33.556 1.00 92.12 214 GLU A O 1
ATOM 1759 N N . ILE A 1 215 ? 34.223 11.990 -31.478 1.00 92.75 215 ILE A N 1
ATOM 1760 C CA . ILE A 1 215 ? 34.901 13.180 -30.928 1.00 92.75 215 ILE A CA 1
ATOM 1761 C C . ILE A 1 215 ? 36.423 12.995 -30.887 1.00 92.75 215 ILE A C 1
ATOM 1763 O O . ILE A 1 215 ? 37.157 13.952 -31.097 1.00 92.75 215 ILE A O 1
ATOM 1767 N N . THR A 1 216 ? 36.900 11.785 -30.589 1.00 89.38 216 THR A N 1
ATOM 1768 C CA . THR A 1 216 ? 38.340 11.492 -30.460 1.00 89.38 216 THR A CA 1
ATOM 1769 C C . THR A 1 216 ? 39.000 11.214 -31.817 1.00 89.38 216 THR A C 1
ATOM 1771 O O . THR A 1 216 ? 40.222 11.239 -31.918 1.00 89.38 216 THR A O 1
ATOM 1774 N N . ALA A 1 217 ? 38.211 10.912 -32.854 1.00 76.75 217 ALA A N 1
ATOM 1775 C CA . ALA A 1 217 ? 38.681 10.725 -34.226 1.00 76.75 217 ALA A CA 1
ATOM 1776 C C . ALA A 1 217 ? 38.828 12.045 -35.015 1.00 76.75 217 ALA A C 1
ATOM 1778 O O . ALA A 1 217 ? 39.315 12.010 -36.147 1.00 76.75 217 ALA A O 1
ATOM 1779 N N . MET A 1 218 ? 38.410 13.178 -34.433 1.00 55.75 218 MET A N 1
ATOM 1780 C CA . MET A 1 218 ? 38.738 14.539 -34.887 1.00 55.75 218 MET A CA 1
ATOM 1781 C C . MET A 1 218 ? 40.096 14.986 -34.348 1.00 55.75 218 MET A C 1
ATOM 1783 O O . MET A 1 218 ? 40.811 15.671 -35.113 1.00 55.75 218 MET A O 1
#

Foldseek 3Di:
DAEDADAPDDPCVVVPVPPPVLVVVLLVQLLVLLCLVQDPDPVSVVCVDDDDDDPPDDNVVLLVVLVVVLVVCQVVDDDDPDPDDDPDDDPPDGDPSNSVVSSVSSVVVVVVVVLVVLVVPVQNSVVSVCPPHHYDYDYPVNVVPDDPVVVVVSVCLNSQNPPQLVVCCVVVNDVDQADPQQRDRCGSCCVVVDPPSCVVVVVVCVVVVVVVVVVVVD

Secondary structure (DSSP, 8-state):
--EEEEE---TTSTTTTT--HHHHHHHHHHHHHHHHHT---HHHHHH-PPP---TT--HHHHHHHHHHHHHHHHHH-----SSS------TT--THHHHHHHHHHHHHHHHHHHHHHHHT-TTTTGGGG-TTPEEEEE-HHHHHHS-HHHHHHHHHHHTT-S--HHHHHHTTS-S--B-TTT-SB--HHHHHS--HHHHHTTHHHHHHHHHHHHHHT-

Solvent-accessible surface area (backbone atoms only — not comparable to full-atom values): 13163 Å² total; per-residue (Å²): 130,50,65,40,74,43,71,69,60,66,88,64,47,85,58,53,86,61,57,47,71,66,48,58,50,50,51,51,48,47,53,49,51,53,51,54,75,66,46,86,50,68,66,56,65,72,63,62,78,80,79,90,61,58,100,89,48,60,58,68,61,56,51,52,54,46,52,50,51,50,52,50,44,51,74,72,51,83,75,85,87,60,96,65,80,79,83,73,74,52,95,82,52,64,65,66,62,41,44,52,49,55,53,49,48,52,48,52,53,51,51,50,52,50,49,57,54,26,63,72,29,84,56,88,17,44,78,75,70,51,89,83,40,46,82,38,76,47,48,68,68,58,57,73,73,43,57,70,67,57,54,53,48,52,56,27,51,66,57,56,64,49,94,24,44,52,47,31,30,75,69,70,75,41,90,67,36,61,32,92,87,70,69,42,77,38,45,51,61,42,69,73,65,56,46,67,62,45,53,78,64,44,56,80,50,45,67,58,52,53,54,50,49,59,63,71,74,107